Protein AF-I1BMY9-F1 (afdb_monomer)

Structure (mmCIF, N/CA/C/O backbone):
data_AF-I1BMY9-F1
#
_entry.id   AF-I1BMY9-F1
#
loop_
_atom_site.group_PDB
_atom_site.id
_atom_site.type_symbol
_atom_site.label_atom_id
_atom_site.label_alt_id
_atom_site.label_comp_id
_atom_site.label_asym_id
_atom_site.label_entity_id
_atom_site.label_seq_id
_atom_site.pdbx_PDB_ins_code
_atom_site.Cartn_x
_atom_site.Cartn_y
_atom_site.Cartn_z
_atom_site.occupancy
_atom_site.B_iso_or_equiv
_atom_site.auth_seq_id
_atom_site.auth_comp_id
_atom_site.auth_asym_id
_atom_site.auth_atom_id
_atom_site.pdbx_PDB_model_num
ATOM 1 N N . MET A 1 1 ? -8.259 -15.078 0.938 1.00 33.34 1 MET A N 1
ATOM 2 C CA . MET A 1 1 ? -7.379 -15.523 -0.165 1.00 33.34 1 MET A CA 1
ATOM 3 C C . MET A 1 1 ? -8.207 -15.723 -1.422 1.00 33.34 1 MET A C 1
ATOM 5 O O . MET A 1 1 ? -8.886 -16.729 -1.517 1.00 33.34 1 MET A O 1
ATOM 9 N N . GLU A 1 2 ? -8.199 -14.733 -2.315 1.00 25.33 2 GLU A N 1
ATOM 10 C CA . GLU A 1 2 ? -8.368 -14.859 -3.774 1.00 25.33 2 GLU A CA 1
ATOM 11 C C . GLU A 1 2 ? -8.218 -13.446 -4.355 1.00 25.33 2 GLU A C 1
ATOM 13 O O . GLU A 1 2 ? -9.176 -12.698 -4.525 1.00 25.33 2 GLU A O 1
ATOM 18 N N . GLY A 1 3 ? -6.966 -13.033 -4.561 1.00 31.94 3 GLY A N 1
ATOM 19 C CA . GLY A 1 3 ? -6.644 -11.838 -5.330 1.00 31.94 3 GLY A CA 1
ATOM 20 C C . GLY A 1 3 ? -6.588 -12.209 -6.805 1.00 31.94 3 GLY A C 1
ATOM 21 O O . GLY A 1 3 ? -5.529 -12.586 -7.299 1.00 31.94 3 GLY A O 1
ATOM 22 N N . LYS A 1 4 ? -7.715 -12.130 -7.511 1.00 45.47 4 LYS A N 1
ATOM 23 C CA . LYS A 1 4 ? -7.723 -12.126 -8.976 1.00 45.47 4 LYS A CA 1
ATOM 24 C C . LYS A 1 4 ? -8.566 -10.964 -9.472 1.00 45.47 4 LYS A C 1
ATOM 26 O O . LYS A 1 4 ? -9.773 -10.953 -9.293 1.00 45.47 4 LYS A O 1
ATOM 31 N N . GLU A 1 5 ? -7.836 -9.992 -10.010 1.00 37.81 5 GLU A N 1
ATOM 32 C CA . GLU A 1 5 ? -8.144 -9.040 -11.089 1.00 37.81 5 GLU A CA 1
ATOM 33 C C . GLU A 1 5 ? -7.256 -7.802 -10.883 1.00 37.81 5 GLU A C 1
ATOM 35 O O . GLU A 1 5 ? -7.710 -6.689 -10.615 1.00 37.81 5 GLU A O 1
ATOM 40 N N . GLY A 1 6 ? -5.940 -8.031 -10.937 1.00 35.31 6 GLY A N 1
ATOM 41 C CA . GLY A 1 6 ? -5.012 -6.996 -11.383 1.00 35.31 6 GLY A CA 1
ATOM 42 C C . GLY A 1 6 ? -4.975 -6.991 -12.912 1.00 35.31 6 GLY A C 1
ATOM 43 O O . GLY A 1 6 ? -5.499 -7.917 -13.534 1.00 35.31 6 GLY A O 1
ATOM 44 N N . LEU A 1 7 ? -4.357 -5.966 -13.510 1.00 35.50 7 LEU A N 1
ATOM 45 C CA . LEU A 1 7 ? -4.076 -5.917 -14.952 1.00 35.50 7 LEU A CA 1
ATOM 46 C C . LEU A 1 7 ? -3.582 -7.292 -15.441 1.00 35.50 7 LEU A C 1
ATOM 48 O O . LEU A 1 7 ? -2.769 -7.893 -14.734 1.00 35.50 7 LEU A O 1
ATOM 52 N N . PRO A 1 8 ? -4.051 -7.806 -16.595 1.00 36.75 8 PRO A N 1
ATOM 53 C CA . PRO A 1 8 ? -3.607 -9.097 -17.106 1.00 36.75 8 PRO A CA 1
ATOM 54 C C . PRO A 1 8 ? -2.085 -9.069 -17.269 1.00 36.75 8 PRO A C 1
ATOM 56 O O . PRO A 1 8 ? -1.548 -8.403 -18.150 1.00 36.75 8 PRO A O 1
ATOM 59 N N . ILE A 1 9 ? -1.384 -9.748 -16.359 1.00 44.50 9 ILE A N 1
ATOM 60 C CA . ILE A 1 9 ? 0.064 -9.907 -16.433 1.00 44.50 9 ILE A CA 1
ATOM 61 C C . ILE A 1 9 ? 0.301 -11.028 -17.433 1.00 44.50 9 ILE A C 1
ATOM 63 O O . ILE A 1 9 ? -0.016 -12.186 -17.149 1.00 44.50 9 ILE A O 1
ATOM 67 N N . ASP A 1 10 ? 0.847 -10.685 -18.595 1.00 51.41 10 ASP A N 1
ATOM 68 C CA . ASP A 1 10 ? 1.313 -11.674 -19.556 1.00 51.41 10 ASP A CA 1
ATOM 69 C C . ASP A 1 10 ? 2.414 -12.530 -18.906 1.00 51.41 10 ASP A C 1
ATOM 71 O O . ASP A 1 10 ? 3.543 -12.089 -18.680 1.00 51.41 10 ASP A O 1
ATOM 75 N N . LYS A 1 11 ? 2.059 -13.770 -18.553 1.00 51.88 11 LYS A N 1
ATOM 76 C CA . LYS A 1 11 ? 2.976 -14.738 -17.936 1.00 51.88 11 LYS A CA 1
ATOM 77 C C . LYS A 1 11 ? 3.964 -15.333 -18.937 1.00 51.88 11 LYS A C 1
ATOM 79 O O . LYS A 1 11 ? 4.911 -15.983 -18.507 1.00 51.88 11 LYS A O 1
ATOM 84 N N . THR A 1 12 ? 3.747 -15.130 -20.239 1.00 55.66 12 THR A N 1
ATOM 85 C CA . THR A 1 12 ? 4.675 -15.559 -21.292 1.00 55.66 12 THR A CA 1
ATOM 86 C C . THR A 1 12 ? 5.857 -14.601 -21.439 1.00 55.66 12 THR A C 1
ATOM 88 O O . THR A 1 12 ? 6.852 -14.940 -22.080 1.00 55.66 12 THR A O 1
ATOM 91 N N . PHE A 1 13 ? 5.796 -13.432 -20.786 1.00 53.56 13 PHE A N 1
ATOM 92 C CA . PHE A 1 13 ? 6.865 -12.448 -20.824 1.00 53.56 13 PHE A CA 1
ATOM 93 C C . PHE A 1 13 ? 8.115 -12.959 -20.073 1.00 53.56 13 PHE A C 1
ATOM 95 O O . PHE A 1 13 ? 8.038 -13.246 -18.872 1.00 53.56 13 PHE A O 1
ATOM 102 N N . PRO A 1 14 ? 9.269 -13.104 -20.754 1.00 53.59 14 PRO A N 1
ATOM 103 C CA . PRO A 1 14 ? 10.412 -13.835 -20.218 1.00 53.59 14 PRO A CA 1
ATOM 104 C C . PRO A 1 14 ? 11.064 -13.086 -19.053 1.00 53.59 14 PRO A C 1
ATOM 106 O O . PRO A 1 14 ? 11.609 -12.002 -19.234 1.00 53.59 14 PRO A O 1
ATOM 109 N N . THR A 1 15 ? 11.072 -13.697 -17.865 1.00 49.88 15 THR A N 1
ATOM 110 C CA . THR A 1 15 ? 11.678 -13.152 -16.634 1.00 49.88 15 THR A CA 1
ATOM 111 C C . THR A 1 15 ? 13.208 -13.155 -16.624 1.00 49.88 15 THR A C 1
ATOM 113 O O . THR A 1 15 ? 13.809 -12.400 -15.868 1.00 49.88 15 THR A O 1
ATOM 116 N N . VAL A 1 16 ? 13.850 -13.963 -17.472 1.00 47.22 16 VAL A N 1
ATOM 117 C CA . VAL A 1 16 ? 15.298 -14.254 -17.394 1.00 47.22 16 VAL A CA 1
ATOM 118 C C . VAL A 1 16 ? 16.161 -13.333 -18.281 1.00 47.22 16 VAL A C 1
ATOM 120 O O . VAL A 1 16 ? 17.382 -13.382 -18.213 1.00 47.22 16 VAL A O 1
ATOM 123 N N . LEU A 1 17 ? 15.546 -12.459 -19.092 1.00 51.09 17 LEU A N 1
ATOM 124 C CA . LEU A 1 17 ? 16.239 -11.511 -19.988 1.00 51.09 17 LEU A CA 1
ATOM 125 C C . LEU A 1 17 ? 15.814 -10.041 -19.783 1.00 51.09 17 LEU A C 1
ATOM 127 O O . LEU A 1 17 ? 16.089 -9.192 -20.628 1.00 51.09 17 LEU A O 1
ATOM 131 N N . ILE A 1 18 ? 15.142 -9.724 -18.671 1.00 52.00 18 ILE A N 1
ATOM 132 C CA . ILE A 1 18 ? 14.484 -8.421 -18.460 1.00 52.00 18 ILE A CA 1
ATOM 133 C C . ILE A 1 18 ? 15.476 -7.254 -18.356 1.00 52.00 18 ILE A C 1
ATOM 135 O O . ILE A 1 18 ? 15.212 -6.187 -18.907 1.00 52.00 18 ILE A O 1
ATOM 139 N N . ASP A 1 19 ? 16.644 -7.455 -17.742 1.00 50.25 19 ASP A N 1
ATOM 140 C CA . ASP A 1 19 ? 17.651 -6.391 -17.599 1.00 50.25 19 ASP A CA 1
ATOM 141 C C . ASP A 1 19 ? 18.291 -5.970 -18.933 1.00 50.25 19 ASP A C 1
ATOM 143 O O . ASP A 1 19 ? 18.877 -4.893 -19.026 1.00 50.25 19 ASP A O 1
ATOM 147 N N . GLN A 1 20 ? 18.143 -6.785 -19.983 1.00 54.28 20 GLN A N 1
ATOM 148 C CA . GLN A 1 20 ? 18.618 -6.487 -21.338 1.00 54.28 20 GLN A CA 1
ATOM 149 C C . GLN A 1 20 ? 17.516 -5.916 -22.247 1.00 54.28 20 GLN A C 1
ATOM 151 O O . GLN A 1 20 ? 17.785 -5.569 -23.399 1.00 54.28 20 GLN A O 1
ATOM 156 N N . LEU A 1 21 ? 16.271 -5.818 -21.762 1.00 57.72 21 LEU A N 1
ATOM 157 C CA . LEU A 1 21 ? 15.153 -5.295 -22.543 1.00 57.72 21 LEU A CA 1
ATOM 158 C C . LEU A 1 21 ? 15.115 -3.767 -22.485 1.00 57.72 21 LEU A C 1
ATOM 160 O O . LEU A 1 21 ? 14.691 -3.171 -21.494 1.00 57.72 21 LEU A O 1
ATOM 164 N N . ASP A 1 22 ? 15.490 -3.140 -23.597 1.00 64.75 22 ASP A N 1
ATOM 165 C CA . ASP A 1 22 ? 15.292 -1.712 -23.820 1.00 64.75 22 ASP A CA 1
ATOM 166 C C . ASP A 1 22 ? 13.805 -1.408 -24.127 1.00 64.75 22 ASP A C 1
ATOM 168 O O . ASP A 1 22 ? 13.256 -1.918 -25.115 1.00 64.75 22 ASP A O 1
ATOM 172 N N . PRO A 1 23 ? 13.138 -0.555 -23.323 1.00 61.09 23 PRO A N 1
ATOM 173 C CA . PRO A 1 23 ? 11.753 -0.153 -23.547 1.00 61.09 23 PRO A CA 1
ATOM 174 C C . PRO A 1 23 ? 11.497 0.443 -24.936 1.00 61.09 23 PRO A C 1
ATOM 176 O O . PRO A 1 23 ? 10.429 0.208 -25.495 1.00 61.09 23 PRO A O 1
ATOM 179 N N . VAL A 1 24 ? 12.465 1.152 -25.534 1.00 63.28 24 VAL A N 1
ATOM 180 C CA . VAL A 1 24 ? 12.316 1.723 -26.888 1.00 63.28 24 VAL A CA 1
ATOM 181 C C . VAL A 1 24 ? 12.289 0.623 -27.951 1.00 63.28 24 VAL A C 1
ATOM 183 O O . VAL A 1 24 ? 11.542 0.704 -28.927 1.00 63.28 24 VAL A O 1
ATOM 186 N N . T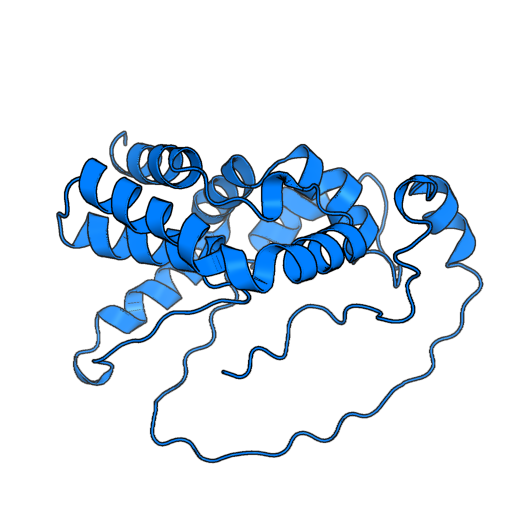HR A 1 25 ? 13.057 -0.442 -27.746 1.00 61.97 25 THR A N 1
ATOM 187 C CA . THR A 1 25 ? 13.076 -1.616 -28.624 1.00 61.97 25 THR A CA 1
ATOM 188 C C . THR A 1 25 ? 11.788 -2.446 -28.507 1.00 61.97 25 THR A C 1
ATOM 190 O O . THR A 1 25 ? 11.290 -2.947 -29.516 1.00 61.97 25 THR A O 1
ATOM 193 N N . LEU A 1 26 ? 11.192 -2.544 -27.311 1.00 60.50 26 LEU A N 1
ATOM 194 C CA . LEU A 1 26 ? 9.892 -3.202 -27.103 1.00 60.50 26 LEU A CA 1
ATOM 195 C C . LEU A 1 26 ? 8.740 -2.478 -27.815 1.00 60.50 26 LEU A C 1
ATOM 197 O O . LEU A 1 26 ? 7.890 -3.142 -28.403 1.00 60.50 26 LEU A O 1
ATOM 201 N N . LEU A 1 27 ? 8.754 -1.139 -27.835 1.00 57.91 27 LEU A N 1
ATOM 202 C CA . LEU A 1 27 ? 7.771 -0.334 -28.576 1.00 57.91 27 LEU A CA 1
ATOM 203 C C . LEU A 1 27 ? 7.755 -0.657 -30.080 1.00 57.91 27 LEU A C 1
ATOM 205 O O . LEU A 1 27 ? 6.703 -0.576 -30.707 1.00 57.91 27 LEU A O 1
ATOM 209 N N . LYS A 1 28 ? 8.907 -1.025 -30.658 1.00 56.28 28 LYS A N 1
ATOM 210 C CA . LYS A 1 28 ? 9.045 -1.330 -32.092 1.00 56.28 28 LYS A CA 1
ATOM 211 C C . LYS A 1 28 ? 8.629 -2.757 -32.464 1.00 56.28 28 LYS A C 1
ATOM 213 O O . LYS A 1 28 ? 8.239 -2.977 -33.599 1.00 56.28 28 LYS A O 1
ATOM 218 N N . LYS A 1 29 ? 8.739 -3.725 -31.544 1.00 55.22 29 LYS A N 1
ATOM 219 C CA . LYS A 1 29 ? 8.429 -5.148 -31.806 1.00 55.22 29 LYS A CA 1
ATOM 220 C C . LYS A 1 29 ? 6.940 -5.490 -31.691 1.00 55.22 29 LYS A C 1
ATOM 222 O O . LYS A 1 29 ? 6.496 -6.456 -32.298 1.00 55.22 29 LYS A O 1
ATOM 227 N N . ASP A 1 30 ? 6.170 -4.718 -30.929 1.00 49.44 30 ASP A N 1
ATOM 228 C CA . ASP A 1 30 ? 4.750 -5.016 -30.690 1.00 49.44 30 ASP A CA 1
ATOM 229 C C . ASP A 1 30 ? 3.819 -4.584 -31.838 1.00 49.44 30 ASP A C 1
ATOM 231 O O . ASP A 1 30 ? 2.638 -4.921 -31.819 1.00 49.44 30 ASP A O 1
ATOM 235 N N . SER A 1 31 ? 4.328 -3.903 -32.873 1.00 49.59 31 SER A N 1
ATOM 236 C CA . SER A 1 31 ? 3.551 -3.579 -34.080 1.00 49.59 31 SER A CA 1
ATOM 237 C C . SER A 1 31 ? 3.295 -4.777 -35.009 1.00 49.59 31 SER A C 1
ATOM 239 O O . SER A 1 31 ? 2.639 -4.603 -36.031 1.00 49.59 31 SER A O 1
ATOM 241 N N . GLU A 1 32 ? 3.797 -5.974 -34.680 1.00 45.03 32 GLU A N 1
ATOM 242 C CA . GLU A 1 32 ? 3.731 -7.171 -35.540 1.00 45.03 32 GLU A CA 1
ATOM 243 C C . GLU A 1 32 ? 2.910 -8.343 -34.955 1.00 45.03 32 GLU A C 1
ATOM 245 O O . GLU A 1 32 ? 2.801 -9.383 -35.600 1.00 45.03 32 GLU A O 1
ATOM 250 N N . PHE A 1 33 ? 2.301 -8.211 -33.768 1.00 39.38 33 PHE A N 1
ATOM 251 C CA . PHE A 1 33 ? 1.614 -9.329 -33.095 1.00 39.38 33 PHE A CA 1
ATOM 252 C C . PHE A 1 33 ? 0.079 -9.222 -33.096 1.00 39.38 33 PHE A C 1
ATOM 254 O O . PHE A 1 33 ? -0.502 -8.224 -32.674 1.00 39.38 33 PHE A O 1
ATOM 261 N N . VAL A 1 34 ? -0.575 -10.306 -33.528 1.00 39.03 34 VAL A N 1
ATOM 262 C CA . VAL A 1 34 ? -2.035 -10.504 -33.535 1.00 39.03 34 VAL A CA 1
ATOM 263 C C . VAL A 1 34 ? -2.471 -11.199 -32.236 1.00 39.03 34 VAL A C 1
ATOM 265 O O . VAL A 1 34 ? -1.822 -12.137 -31.778 1.00 39.03 34 VAL A O 1
ATOM 268 N N . HIS A 1 35 ? -3.561 -10.721 -31.632 1.00 36.09 35 HIS A N 1
ATOM 269 C CA . HIS A 1 35 ? -4.138 -11.242 -30.388 1.00 36.09 35 HIS A CA 1
ATOM 270 C C . HIS A 1 35 ? -4.847 -12.595 -30.580 1.00 36.09 35 HIS A C 1
ATOM 272 O O . HIS A 1 35 ? -5.657 -12.727 -31.491 1.00 36.09 35 HIS A O 1
ATOM 278 N N . ASN A 1 36 ? -4.631 -13.539 -29.656 1.00 30.16 36 ASN A N 1
ATOM 279 C CA . ASN A 1 36 ? -5.544 -14.660 -29.403 1.00 30.16 36 ASN A CA 1
ATOM 280 C C . ASN A 1 36 ? -6.214 -14.457 -28.035 1.00 30.16 36 ASN A C 1
ATOM 282 O O . ASN A 1 36 ? -5.531 -14.213 -27.038 1.00 30.16 36 ASN A O 1
ATOM 286 N N . GLU A 1 37 ? -7.544 -14.536 -28.002 1.00 30.56 37 GLU A N 1
ATOM 287 C CA . GLU A 1 37 ? -8.359 -14.428 -26.790 1.00 30.56 37 GLU A CA 1
ATOM 288 C C . GLU A 1 37 ? -8.317 -15.738 -25.991 1.00 30.56 37 GLU A C 1
ATOM 290 O O . GLU A 1 37 ? -8.410 -16.829 -26.551 1.00 30.56 37 GLU A O 1
ATOM 295 N N . ILE A 1 38 ? -8.167 -15.630 -24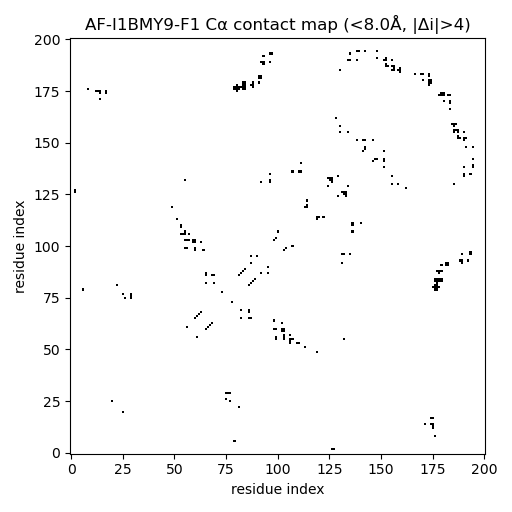.669 1.00 31.56 38 ILE A N 1
ATOM 296 C CA . ILE A 1 38 ? -8.273 -16.756 -23.737 1.00 31.56 38 ILE A CA 1
ATOM 297 C C . ILE A 1 38 ? -9.507 -16.501 -22.871 1.00 31.56 38 ILE A C 1
ATOM 299 O O . ILE A 1 38 ? -9.513 -15.574 -22.059 1.00 31.56 38 ILE A O 1
ATOM 303 N N . GLU A 1 39 ? -10.539 -17.326 -23.040 1.00 27.02 39 GLU A N 1
ATOM 304 C CA . GLU A 1 39 ? -11.691 -17.381 -22.139 1.00 27.02 39 GLU A CA 1
ATOM 305 C C . GLU A 1 39 ? -11.294 -18.017 -20.802 1.00 27.02 39 GLU A C 1
ATOM 307 O O . GLU A 1 39 ? -10.636 -19.058 -20.752 1.00 27.02 39 GLU A O 1
ATOM 312 N N . ILE A 1 40 ? -11.705 -17.389 -19.699 1.00 33.84 40 ILE A N 1
ATOM 313 C CA . ILE A 1 40 ? -11.523 -17.917 -18.346 1.00 33.84 40 ILE A CA 1
ATOM 314 C C . ILE A 1 40 ? -12.893 -17.974 -17.670 1.00 33.84 40 ILE A C 1
ATOM 316 O O . ILE A 1 40 ? -13.464 -16.943 -17.311 1.00 33.84 40 ILE A O 1
ATOM 320 N N . GLU A 1 41 ? -13.398 -19.188 -17.456 1.00 29.97 41 GLU A N 1
ATOM 321 C CA . GLU A 1 41 ? -14.590 -19.445 -16.646 1.00 29.97 41 GLU A CA 1
ATOM 322 C C . GLU A 1 41 ? -14.357 -19.078 -15.173 1.00 29.97 41 GLU A C 1
ATOM 324 O O . GLU A 1 41 ? -13.356 -19.449 -14.553 1.00 29.97 41 GLU A O 1
ATOM 329 N N . THR A 1 42 ? -15.314 -18.357 -14.587 1.00 32.25 42 THR A N 1
ATOM 330 C CA . THR A 1 42 ? -15.282 -17.929 -13.183 1.00 32.25 42 THR A CA 1
ATOM 331 C C . THR A 1 42 ? -16.247 -18.772 -12.349 1.00 32.25 42 THR A C 1
ATOM 333 O O . THR A 1 42 ? -17.463 -18.690 -12.505 1.00 32.25 42 THR A O 1
ATOM 336 N N . VAL A 1 43 ? -15.715 -19.562 -11.413 1.00 36.03 43 VAL A N 1
ATOM 337 C CA . VAL A 1 43 ? -16.515 -20.329 -10.443 1.00 36.03 43 VAL A CA 1
ATOM 338 C C . VAL A 1 43 ? -16.972 -19.397 -9.314 1.00 36.03 43 VAL A C 1
ATOM 340 O O . VAL A 1 43 ? -16.152 -18.879 -8.557 1.00 36.03 43 VAL A O 1
ATOM 343 N N . LYS A 1 44 ? -18.286 -19.173 -9.174 1.00 38.59 44 LYS A N 1
ATOM 344 C CA . LYS A 1 44 ? -18.863 -18.396 -8.063 1.00 38.59 44 LYS A CA 1
ATOM 345 C C . LYS A 1 44 ? -18.932 -19.247 -6.794 1.00 38.59 44 LYS A C 1
ATOM 347 O O . LYS A 1 44 ? -19.676 -20.220 -6.738 1.00 38.59 44 LYS A O 1
ATOM 352 N N . LYS A 1 45 ? -18.196 -18.845 -5.755 1.00 46.31 45 LYS A N 1
ATOM 353 C CA . LYS A 1 45 ? -18.312 -19.391 -4.395 1.00 46.31 45 LYS A CA 1
ATOM 354 C C . LYS A 1 45 ? -19.094 -18.399 -3.530 1.00 46.31 45 LYS A C 1
ATOM 356 O O . LYS A 1 45 ? -18.653 -17.264 -3.351 1.00 46.31 45 LYS A O 1
ATOM 361 N N . GLU A 1 46 ? -20.258 -18.804 -3.029 1.00 48.75 46 GLU A N 1
ATOM 362 C CA . GLU A 1 46 ? -21.082 -17.985 -2.132 1.00 48.75 46 GLU A CA 1
ATOM 363 C C . GLU A 1 46 ? -20.362 -17.771 -0.794 1.00 48.75 46 GLU A C 1
ATOM 365 O O . GLU A 1 46 ? -19.936 -18.719 -0.135 1.00 48.75 46 GLU A O 1
ATOM 370 N N . THR A 1 47 ? -20.190 -16.509 -0.398 1.00 55.94 47 THR A N 1
ATOM 371 C CA . THR A 1 47 ? -19.580 -16.129 0.882 1.00 55.94 47 THR A CA 1
ATOM 372 C C . THR A 1 47 ? -20.536 -15.240 1.664 1.00 55.94 47 THR A C 1
ATOM 374 O O . THR A 1 47 ? -20.997 -14.243 1.123 1.00 55.94 47 THR A O 1
ATOM 377 N N . LEU A 1 48 ? -20.753 -15.539 2.951 1.00 69.31 48 LEU A N 1
ATOM 378 C CA . LEU A 1 48 ? -21.608 -14.764 3.871 1.00 69.31 48 LEU A CA 1
ATOM 379 C C . LEU A 1 48 ? -21.104 -13.331 4.156 1.00 69.31 48 LEU A C 1
ATOM 381 O O . LEU A 1 48 ? -21.826 -12.530 4.741 1.00 69.31 48 LEU A O 1
ATOM 385 N N . ARG A 1 49 ? -19.860 -12.998 3.783 1.00 73.94 49 ARG A N 1
ATOM 386 C CA . ARG A 1 49 ? -19.254 -11.679 4.027 1.00 73.94 49 ARG A CA 1
ATOM 387 C C . ARG A 1 49 ? -19.601 -10.697 2.909 1.00 73.94 49 ARG A C 1
ATOM 389 O O . ARG A 1 49 ? -19.398 -11.013 1.735 1.00 73.94 49 ARG A O 1
ATOM 396 N N . ARG A 1 50 ? -20.034 -9.486 3.280 1.00 87.12 50 ARG A N 1
ATOM 397 C CA . ARG A 1 50 ? -20.153 -8.350 2.351 1.00 87.12 50 ARG A CA 1
ATOM 398 C C . ARG A 1 50 ? -18.767 -8.019 1.787 1.00 87.12 50 ARG A C 1
ATOM 400 O O . ARG A 1 50 ? -17.789 -7.981 2.531 1.00 87.12 50 ARG A O 1
ATOM 407 N N . LYS A 1 51 ? -18.679 -7.809 0.472 1.00 89.12 51 LYS A N 1
ATOM 408 C CA . LYS A 1 51 ? -17.4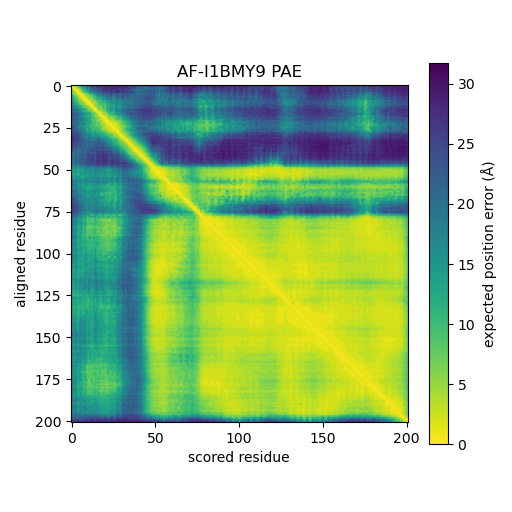30 -7.474 -0.227 1.00 89.12 51 LYS A CA 1
ATOM 409 C C . LYS A 1 51 ? -17.563 -6.105 -0.878 1.00 89.12 51 LYS A C 1
ATOM 411 O O . LYS A 1 51 ? -18.467 -5.900 -1.682 1.00 89.12 51 LYS A O 1
ATOM 416 N N . TYR A 1 52 ? -16.622 -5.220 -0.569 1.00 89.75 52 TYR A N 1
ATOM 417 C CA . TYR A 1 52 ? -16.480 -3.909 -1.195 1.00 89.75 52 TYR A CA 1
ATOM 418 C C . TYR A 1 52 ? -15.207 -3.910 -2.042 1.00 89.75 52 TYR A C 1
ATOM 420 O O . TYR A 1 52 ? -14.161 -4.377 -1.587 1.00 89.75 52 TYR A O 1
ATOM 428 N N . ARG A 1 53 ? -15.288 -3.419 -3.282 1.00 90.38 53 ARG A N 1
ATOM 429 C CA . ARG A 1 53 ? -14.134 -3.287 -4.181 1.00 90.38 53 ARG A CA 1
ATOM 430 C C . ARG A 1 53 ? -13.956 -1.818 -4.523 1.00 90.38 53 ARG A C 1
ATOM 432 O O . ARG A 1 53 ? -14.787 -1.260 -5.223 1.00 90.38 53 ARG A O 1
ATOM 439 N N . VAL A 1 54 ? -12.844 -1.248 -4.073 1.00 87.00 54 VAL A N 1
ATOM 440 C CA . VAL A 1 54 ? -12.459 0.138 -4.351 1.00 87.00 54 VAL A CA 1
ATOM 441 C C . VAL A 1 54 ? -11.180 0.133 -5.182 1.00 87.00 54 VAL A C 1
ATOM 443 O O . VAL A 1 54 ? -10.159 -0.418 -4.761 1.00 87.00 54 VAL A O 1
ATOM 446 N N . ASP A 1 55 ? -11.225 0.731 -6.372 1.00 87.25 55 ASP A N 1
ATOM 447 C CA . ASP A 1 55 ? -10.054 0.844 -7.244 1.00 87.25 55 ASP A CA 1
ATOM 448 C C . ASP A 1 55 ? -9.241 2.101 -6.918 1.00 87.25 55 ASP A C 1
ATOM 450 O O . ASP A 1 55 ? -9.366 3.130 -7.571 1.00 87.25 55 ASP A O 1
ATOM 454 N N . ILE A 1 56 ? -8.384 2.006 -5.897 1.00 82.38 56 ILE A N 1
ATOM 455 C CA . ILE A 1 56 ? -7.547 3.128 -5.439 1.00 82.38 56 ILE A CA 1
ATOM 456 C C . ILE A 1 56 ? -6.658 3.700 -6.558 1.00 82.38 56 ILE A C 1
ATOM 458 O O . ILE A 1 56 ? -6.339 4.880 -6.519 1.00 82.38 56 ILE A O 1
ATOM 462 N N . ALA A 1 57 ? -6.273 2.922 -7.577 1.00 77.31 57 ALA A N 1
ATOM 463 C CA . ALA A 1 57 ? -5.486 3.423 -8.708 1.00 77.31 57 ALA A CA 1
ATOM 464 C C . ALA A 1 57 ? -6.397 4.039 -9.789 1.00 77.31 57 ALA A C 1
ATOM 466 O O . ALA A 1 57 ? -6.329 3.674 -10.968 1.00 77.31 57 ALA A O 1
ATOM 467 N N . GLY A 1 58 ? -7.259 4.964 -9.362 1.00 71.25 58 GLY A N 1
ATOM 468 C CA . GLY A 1 58 ? -8.370 5.495 -10.141 1.00 71.25 58 GLY A CA 1
ATOM 469 C C . GLY A 1 58 ? -7.968 6.284 -11.391 1.00 71.25 58 GLY A C 1
ATOM 470 O O . GLY A 1 58 ? -6.800 6.601 -11.650 1.00 71.25 58 GLY A O 1
ATOM 471 N N . LYS A 1 59 ? -8.975 6.670 -12.187 1.00 76.44 59 LYS A N 1
ATOM 472 C CA . LYS A 1 59 ? -8.782 7.335 -13.495 1.00 76.44 59 LYS A CA 1
ATOM 473 C C . LYS A 1 59 ? -7.976 8.636 -13.400 1.00 76.44 59 LYS A C 1
ATOM 475 O O . LYS A 1 59 ? -7.314 9.003 -14.370 1.00 76.44 59 LYS A O 1
ATOM 480 N N . ARG A 1 60 ? -8.043 9.355 -12.270 1.00 75.69 60 ARG A N 1
ATOM 481 C CA . ARG A 1 60 ? -7.296 10.609 -12.065 1.00 75.69 60 ARG A CA 1
ATOM 482 C C . ARG A 1 60 ? -5.807 10.348 -11.881 1.00 75.69 60 ARG A C 1
ATOM 484 O O . ARG A 1 60 ? -5.033 10.937 -12.621 1.00 75.69 60 ARG A O 1
ATOM 491 N N . PHE A 1 61 ? -5.419 9.418 -11.010 1.00 82.06 61 PHE A N 1
ATOM 492 C CA . PHE A 1 61 ? -4.020 9.003 -10.868 1.00 82.06 61 PHE A CA 1
ATOM 493 C C . PHE A 1 61 ? -3.445 8.488 -12.191 1.00 82.06 61 PHE A C 1
ATOM 495 O O . PHE A 1 61 ? -2.378 8.920 -12.623 1.00 82.06 61 PHE A O 1
ATOM 502 N N . GLN A 1 62 ? -4.192 7.642 -12.906 1.00 79.75 62 GLN A N 1
ATOM 503 C CA . GLN A 1 62 ? -3.757 7.156 -14.217 1.00 79.75 62 GLN A CA 1
ATOM 504 C C . GLN A 1 62 ? -3.518 8.306 -15.207 1.00 79.75 62 GLN A C 1
ATOM 506 O O . GLN A 1 62 ? -2.527 8.310 -15.926 1.00 79.75 62 GLN A O 1
ATOM 511 N N . ARG A 1 63 ? -4.382 9.323 -15.245 1.00 74.88 63 ARG A N 1
ATOM 512 C CA . ARG A 1 63 ? -4.204 10.468 -16.152 1.00 74.88 63 ARG A CA 1
ATOM 513 C C . ARG A 1 63 ? -3.082 11.408 -15.711 1.00 74.88 63 ARG A C 1
ATOM 515 O O . ARG A 1 63 ? -2.247 11.758 -16.538 1.00 74.88 63 ARG A O 1
ATOM 522 N N . SER A 1 64 ? -3.067 11.800 -14.440 1.00 73.81 64 SER A N 1
ATOM 523 C CA . SER A 1 64 ? -2.192 12.845 -13.896 1.00 73.81 64 SER A CA 1
ATOM 524 C C . SER A 1 64 ? -0.778 12.365 -13.585 1.00 73.81 64 SER A C 1
ATOM 526 O O . SER A 1 64 ? 0.155 13.145 -13.731 1.00 73.81 64 SER A O 1
ATOM 528 N N . CYS A 1 65 ? -0.611 11.100 -13.200 1.00 77.06 65 CYS A N 1
ATOM 529 C CA . CYS A 1 65 ? 0.675 10.566 -12.747 1.00 77.06 65 CYS A CA 1
ATOM 530 C C . CYS A 1 65 ? 1.261 9.542 -13.724 1.00 77.06 65 CYS A C 1
ATOM 532 O O . CYS A 1 65 ? 2.475 9.392 -13.793 1.00 77.06 65 CYS A O 1
ATOM 534 N N . ILE A 1 66 ? 0.418 8.821 -14.476 1.00 77.44 66 ILE A N 1
ATOM 535 C CA . ILE A 1 66 ? 0.883 7.777 -15.401 1.00 77.44 66 ILE A CA 1
ATOM 536 C C . ILE A 1 66 ? 0.956 8.293 -16.836 1.00 77.44 66 ILE A C 1
ATOM 538 O O . ILE A 1 66 ? 2.036 8.344 -17.421 1.00 77.44 66 ILE A O 1
ATOM 542 N N . PHE A 1 67 ? -0.172 8.707 -17.414 1.00 76.69 67 PHE A N 1
ATOM 543 C CA . PHE A 1 67 ? -0.225 9.121 -18.815 1.00 76.69 67 PHE A CA 1
ATOM 544 C C . PHE A 1 67 ? 0.427 10.481 -19.059 1.00 76.69 67 PHE A C 1
ATOM 546 O O . PHE A 1 67 ? 1.087 10.63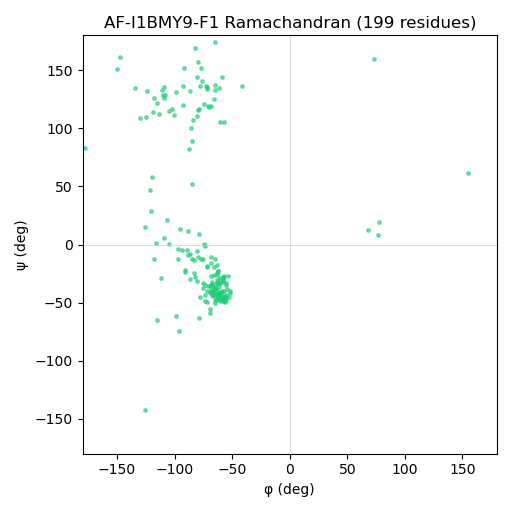6 -20.080 1.00 76.69 67 PHE A O 1
ATOM 553 N N . ALA A 1 68 ? 0.327 11.430 -18.123 1.00 65.06 68 ALA A N 1
ATOM 554 C CA . ALA A 1 68 ? 1.045 12.705 -18.220 1.00 65.06 68 ALA A CA 1
ATOM 555 C C . ALA A 1 68 ? 2.575 12.526 -18.253 1.00 65.06 68 ALA A C 1
ATOM 557 O O . ALA A 1 68 ? 3.282 13.327 -18.859 1.00 65.06 68 ALA A O 1
ATOM 558 N N . SER A 1 69 ? 3.087 11.460 -17.634 1.00 73.25 69 SER A N 1
ATOM 559 C CA . SER A 1 69 ? 4.515 11.130 -17.607 1.00 73.25 69 SER A CA 1
ATOM 560 C C . SER A 1 69 ? 4.961 10.245 -18.777 1.00 73.25 69 SER A C 1
ATOM 562 O O . SER A 1 69 ? 6.156 9.990 -18.927 1.00 73.25 69 SER A O 1
ATOM 564 N N . CYS A 1 70 ? 4.035 9.782 -19.622 1.00 65.06 70 CYS A N 1
ATOM 565 C CA . CYS A 1 70 ? 4.346 9.014 -20.824 1.00 65.06 70 CYS A CA 1
ATOM 566 C C . CYS A 1 70 ? 4.469 9.949 -22.034 1.00 65.06 70 CYS A C 1
ATOM 568 O O . CYS A 1 70 ? 3.505 10.592 -22.434 1.00 65.06 70 CYS A O 1
ATOM 570 N N . SER A 1 71 ? 5.632 9.982 -22.684 1.00 62.41 71 SER A N 1
ATOM 571 C CA . SER A 1 71 ? 5.858 10.824 -23.873 1.00 62.41 71 SER A CA 1
ATOM 572 C C . SER A 1 71 ? 5.282 10.246 -25.179 1.00 62.41 71 SER A C 1
ATOM 574 O O . SER A 1 71 ? 5.602 10.744 -26.255 1.00 62.41 71 SER A O 1
ATOM 576 N N . PHE A 1 72 ? 4.485 9.172 -25.125 1.00 61.00 72 PHE A N 1
ATOM 577 C CA . PHE A 1 72 ? 4.021 8.429 -26.303 1.00 61.00 72 PHE A CA 1
ATOM 578 C C . PHE A 1 72 ? 2.644 7.769 -26.086 1.00 61.00 72 PHE A C 1
ATOM 580 O O . PHE A 1 72 ? 2.305 7.404 -24.956 1.00 61.00 72 PHE A O 1
ATOM 587 N N . PRO A 1 73 ? 1.840 7.580 -27.154 1.00 55.59 73 PRO A N 1
ATOM 588 C CA . PRO A 1 73 ? 0.532 6.935 -27.063 1.00 55.59 73 PRO A CA 1
ATOM 589 C C . PRO A 1 73 ? 0.670 5.424 -26.800 1.00 55.59 73 PRO A C 1
ATOM 591 O O . PRO A 1 73 ? 1.230 4.686 -27.608 1.00 55.59 73 PRO A O 1
ATOM 594 N N . LEU A 1 74 ? 0.132 4.946 -25.675 1.00 55.97 74 LEU A N 1
ATOM 595 C CA . LEU A 1 74 ? 0.160 3.532 -25.280 1.00 55.97 74 LEU A CA 1
ATOM 596 C C . LEU A 1 74 ? -1.020 2.766 -25.909 1.00 55.97 74 LEU A C 1
ATOM 598 O O . LEU A 1 74 ? -2.141 2.823 -25.413 1.00 55.97 74 LEU A O 1
ATOM 602 N N . LYS A 1 75 ? -0.766 2.027 -26.995 1.00 52.38 75 LYS A N 1
ATOM 603 C CA . LYS A 1 75 ? -1.683 1.024 -27.586 1.00 52.38 75 LYS A CA 1
ATOM 604 C C . LYS A 1 75 ? -1.028 -0.365 -27.626 1.00 52.38 75 LYS A C 1
ATOM 606 O O . LYS A 1 75 ? -0.962 -0.987 -28.678 1.00 52.38 75 LYS A O 1
ATOM 611 N N . ILE A 1 76 ? -0.412 -0.793 -26.524 1.00 54.81 76 ILE A N 1
ATOM 612 C CA . ILE A 1 76 ? 0.591 -1.870 -26.561 1.00 54.81 76 ILE A CA 1
ATOM 613 C C . ILE A 1 76 ? 0.342 -2.887 -25.443 1.00 54.81 76 ILE A C 1
ATOM 615 O O . ILE A 1 76 ? 0.139 -2.499 -24.295 1.00 54.81 76 ILE A O 1
ATOM 619 N N . GLN A 1 77 ? 0.404 -4.184 -25.765 1.00 53.97 77 GLN A N 1
ATOM 620 C CA . GLN A 1 77 ? 0.216 -5.289 -24.809 1.00 53.97 77 GLN A CA 1
ATOM 621 C C . GLN A 1 77 ? 1.223 -5.229 -23.642 1.00 53.97 77 GLN A C 1
ATOM 623 O O . GLN A 1 77 ? 0.891 -5.555 -22.506 1.00 53.97 77 GLN A O 1
ATOM 628 N N . LYS A 1 78 ? 2.432 -4.706 -23.891 1.00 69.56 78 LYS A N 1
ATOM 629 C CA . LYS A 1 78 ? 3.505 -4.486 -22.901 1.00 69.56 78 LYS A CA 1
ATOM 630 C C . LYS A 1 78 ? 3.456 -3.130 -22.189 1.00 69.56 78 LYS A C 1
ATOM 632 O O . LYS A 1 78 ? 4.411 -2.764 -21.501 1.00 69.56 78 LYS A O 1
ATOM 637 N N . ALA A 1 79 ? 2.360 -2.377 -22.318 1.00 74.62 79 ALA A N 1
ATOM 638 C CA . ALA A 1 79 ? 2.195 -1.072 -21.673 1.00 74.62 79 ALA A CA 1
ATOM 639 C C . ALA A 1 79 ? 2.477 -1.118 -20.162 1.00 74.62 79 ALA A C 1
ATOM 641 O O . ALA A 1 79 ? 3.142 -0.224 -19.645 1.00 74.62 79 ALA A O 1
ATOM 642 N N . GLY A 1 80 ? 2.042 -2.181 -19.473 1.00 75.38 80 GLY A N 1
ATOM 643 C CA . GLY A 1 80 ? 2.276 -2.360 -18.037 1.00 75.38 80 GLY A CA 1
ATOM 644 C C . GLY A 1 80 ? 3.761 -2.373 -17.665 1.00 75.38 80 GLY A C 1
ATOM 645 O O . GLY A 1 80 ? 4.156 -1.650 -16.755 1.00 75.38 80 GLY A O 1
ATOM 646 N N . TYR A 1 81 ? 4.589 -3.107 -18.419 1.00 82.31 81 TYR A N 1
ATOM 647 C CA . TYR A 1 81 ? 6.039 -3.155 -18.205 1.00 82.31 81 TYR A CA 1
ATOM 648 C C . TYR A 1 81 ? 6.692 -1.782 -18.401 1.00 82.31 81 TYR A C 1
ATOM 650 O O . TYR A 1 81 ? 7.500 -1.337 -17.587 1.00 82.31 81 TYR A O 1
ATOM 658 N N . ILE A 1 82 ? 6.323 -1.084 -19.477 1.00 82.06 82 ILE A N 1
ATOM 659 C CA . ILE A 1 82 ? 6.899 0.225 -19.805 1.00 82.06 82 ILE A CA 1
ATOM 660 C C . ILE A 1 82 ? 6.501 1.266 -18.759 1.00 82.06 82 ILE A C 1
ATOM 662 O O . ILE A 1 82 ? 7.360 2.014 -18.301 1.00 82.06 82 ILE A O 1
ATOM 666 N N . ILE A 1 83 ? 5.232 1.290 -18.344 1.00 84.31 83 ILE A N 1
ATOM 667 C CA . ILE A 1 83 ? 4.750 2.162 -17.266 1.00 84.31 83 ILE A CA 1
ATOM 668 C C . ILE A 1 83 ? 5.497 1.856 -15.966 1.00 84.31 83 ILE A C 1
ATOM 670 O O . ILE A 1 83 ? 6.004 2.775 -15.318 1.00 84.31 83 ILE A O 1
ATOM 674 N N . GLY A 1 84 ? 5.614 0.573 -15.612 1.00 86.31 84 GLY A N 1
ATOM 675 C CA . GLY A 1 84 ? 6.362 0.132 -14.442 1.00 86.31 84 GLY A CA 1
ATOM 676 C C . GLY A 1 84 ? 7.801 0.641 -14.461 1.00 86.31 84 GLY A C 1
ATOM 677 O O . GLY A 1 84 ? 8.253 1.250 -13.493 1.00 86.31 84 GLY A O 1
ATOM 678 N N . LYS A 1 85 ? 8.498 0.488 -15.591 1.00 86.00 85 LYS A N 1
ATOM 679 C CA . LYS A 1 85 ? 9.921 0.830 -15.714 1.00 86.00 85 LYS A CA 1
ATOM 680 C C . LYS A 1 85 ? 10.190 2.322 -15.859 1.00 86.00 85 LYS A C 1
ATOM 682 O O . LYS A 1 85 ? 11.116 2.844 -15.245 1.00 86.00 85 LYS A O 1
ATOM 687 N N . GLN A 1 86 ? 9.428 3.010 -16.703 1.00 85.75 86 GLN A N 1
ATOM 688 C CA . GLN A 1 86 ? 9.716 4.393 -17.093 1.00 85.75 86 GLN A CA 1
ATOM 689 C C . GLN A 1 86 ? 9.042 5.430 -16.201 1.00 85.75 86 GLN A C 1
ATOM 691 O O . GLN A 1 86 ? 9.549 6.549 -16.128 1.00 85.75 86 GLN A O 1
ATOM 696 N N . VAL A 1 87 ? 7.945 5.069 -15.531 1.00 88.44 87 VAL A N 1
ATOM 697 C CA . VAL A 1 87 ? 7.163 5.994 -14.704 1.00 88.44 87 VAL A CA 1
ATOM 698 C C . VAL A 1 87 ? 7.222 5.580 -13.239 1.00 88.44 87 VAL A C 1
ATOM 700 O O . VAL A 1 87 ? 7.813 6.287 -12.426 1.00 88.44 87 VAL A O 1
ATOM 703 N N . LEU A 1 88 ? 6.670 4.412 -12.901 1.00 90.81 88 LEU A N 1
ATOM 704 C CA . LEU A 1 88 ? 6.482 4.012 -11.504 1.00 90.81 88 LEU A CA 1
ATOM 705 C C . LEU A 1 88 ? 7.810 3.766 -10.778 1.00 90.81 88 LEU A C 1
ATOM 707 O O . LEU A 1 88 ? 7.991 4.264 -9.674 1.00 90.81 88 LEU A O 1
ATOM 711 N N . SER A 1 89 ? 8.771 3.087 -11.408 1.00 90.94 89 SER A N 1
ATOM 712 C CA . SER A 1 89 ? 10.101 2.863 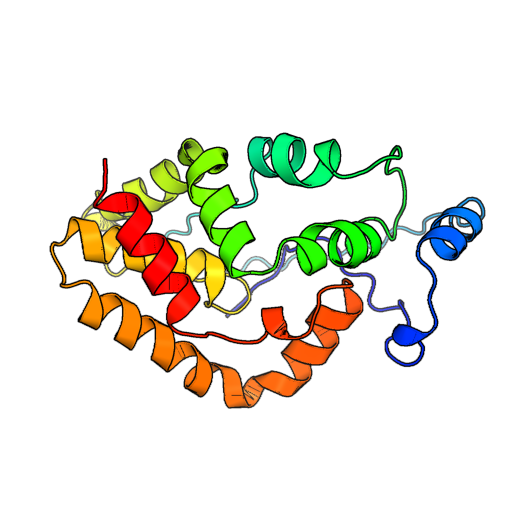-10.817 1.00 90.94 89 SER A CA 1
ATOM 713 C C . SER A 1 89 ? 10.873 4.162 -10.587 1.00 90.94 89 SER A C 1
ATOM 715 O O . SER A 1 89 ? 11.629 4.270 -9.630 1.00 90.94 89 SER A O 1
ATOM 717 N N . LYS A 1 90 ? 10.691 5.169 -11.455 1.00 91.56 90 LYS A N 1
ATOM 718 C CA . LYS A 1 90 ? 11.338 6.481 -11.281 1.00 91.56 90 LYS A CA 1
ATOM 719 C C . LYS A 1 90 ? 10.668 7.310 -10.189 1.00 91.56 90 LYS A C 1
ATOM 721 O O . LYS A 1 90 ? 11.341 8.082 -9.519 1.00 91.56 90 LYS A O 1
ATOM 726 N N . MET A 1 91 ? 9.355 7.156 -10.033 1.00 90.88 91 MET A N 1
ATOM 727 C CA . MET A 1 91 ? 8.576 7.778 -8.964 1.00 90.88 91 MET A CA 1
ATOM 728 C C . MET A 1 91 ? 8.918 7.165 -7.598 1.00 90.88 91 MET A C 1
ATOM 730 O O . MET A 1 91 ? 9.062 7.887 -6.615 1.00 90.88 91 MET A O 1
ATOM 734 N N . GLY A 1 92 ? 9.083 5.842 -7.544 1.00 91.62 92 GLY A N 1
ATOM 735 C CA . GLY A 1 92 ? 9.300 5.092 -6.312 1.00 91.62 92 GLY A CA 1
ATOM 736 C C . GLY A 1 92 ? 8.033 4.973 -5.459 1.00 91.62 92 GLY A C 1
ATOM 737 O O . GLY A 1 92 ? 7.081 5.752 -5.574 1.00 91.62 92 GLY A O 1
ATOM 738 N N . VAL A 1 93 ? 8.016 3.983 -4.563 1.00 90.25 93 VAL A N 1
ATOM 739 C CA . VAL A 1 93 ? 6.815 3.645 -3.771 1.00 90.25 93 VAL A CA 1
ATOM 740 C C . VAL A 1 93 ? 6.357 4.796 -2.876 1.00 90.25 93 VAL A C 1
ATOM 742 O O . VAL A 1 93 ? 5.163 5.071 -2.780 1.00 90.25 93 VAL A O 1
ATOM 745 N N . CYS A 1 94 ? 7.299 5.473 -2.213 1.00 89.31 94 CYS A N 1
ATOM 746 C CA . CYS A 1 94 ? 6.981 6.534 -1.257 1.00 89.31 94 CYS A CA 1
ATOM 747 C C . CYS A 1 94 ? 6.241 7.695 -1.934 1.00 89.31 94 CYS A C 1
ATOM 749 O O . CYS A 1 94 ? 5.213 8.143 -1.430 1.00 89.31 94 CYS A O 1
ATOM 751 N N . GLN A 1 95 ? 6.719 8.144 -3.100 1.00 90.00 95 GLN A N 1
ATOM 752 C CA . GLN A 1 95 ? 6.027 9.187 -3.849 1.00 90.00 95 GLN A CA 1
ATOM 753 C C . GLN A 1 95 ? 4.699 8.669 -4.403 1.00 90.00 95 GLN A C 1
ATOM 755 O O . GLN A 1 95 ? 3.697 9.355 -4.263 1.00 90.00 95 GLN A O 1
ATOM 760 N N . MET A 1 96 ? 4.646 7.443 -4.935 1.00 91.00 96 MET A N 1
ATOM 761 C CA . MET A 1 96 ? 3.401 6.855 -5.447 1.00 91.00 96 MET A CA 1
ATOM 762 C C . MET A 1 96 ? 2.274 6.846 -4.401 1.00 91.00 96 MET A C 1
ATOM 764 O O . MET A 1 96 ? 1.139 7.193 -4.717 1.00 91.00 96 MET A O 1
ATOM 768 N N . VAL A 1 97 ? 2.572 6.484 -3.149 1.00 90.12 97 VAL A N 1
ATOM 769 C CA . VAL A 1 97 ? 1.576 6.496 -2.063 1.00 90.12 97 VAL A CA 1
ATOM 770 C C . VAL A 1 97 ? 1.093 7.921 -1.755 1.00 90.12 97 VAL A C 1
ATOM 772 O O . VAL A 1 97 ? -0.095 8.108 -1.506 1.00 90.12 97 VAL A O 1
ATOM 775 N N . LYS A 1 98 ? 1.963 8.936 -1.838 1.00 88.94 98 LYS A N 1
ATOM 776 C CA . LYS A 1 98 ? 1.555 10.349 -1.720 1.00 88.94 98 LYS A CA 1
ATOM 777 C C . LYS A 1 98 ? 0.687 10.799 -2.894 1.00 88.94 98 LYS A C 1
ATOM 779 O O . LYS A 1 98 ? -0.315 11.470 -2.698 1.00 88.94 98 LYS A O 1
ATOM 784 N N . GLU A 1 99 ? 1.017 10.398 -4.117 1.00 90.62 99 GLU A N 1
ATOM 785 C CA . GLU A 1 99 ? 0.191 10.722 -5.286 1.00 90.62 99 GLU A CA 1
ATOM 786 C C . GLU A 1 99 ? -1.229 10.146 -5.157 1.00 90.62 99 GLU A C 1
ATOM 788 O O . GLU A 1 99 ? -2.197 10.774 -5.589 1.00 90.62 99 GLU A O 1
ATOM 793 N N . PHE A 1 100 ? -1.397 8.986 -4.506 1.00 91.19 100 PHE A N 1
ATOM 794 C CA . PHE A 1 100 ? -2.733 8.469 -4.203 1.00 91.19 100 PHE A CA 1
ATOM 795 C C . PHE A 1 100 ? -3.535 9.403 -3.292 1.00 91.19 100 PHE A C 1
ATOM 797 O O . PHE A 1 100 ? -4.716 9.618 -3.565 1.00 91.19 100 PHE A O 1
ATOM 804 N N . THR A 1 101 ? -2.934 10.009 -2.264 1.00 88.88 101 THR A N 1
ATOM 805 C CA . THR A 1 101 ? -3.669 10.941 -1.386 1.00 88.88 101 THR A CA 1
ATOM 806 C C . THR A 1 101 ? -4.066 12.233 -2.095 1.00 88.88 101 THR A C 1
ATOM 808 O O . THR A 1 101 ? -5.095 12.821 -1.767 1.00 88.88 101 THR A O 1
ATOM 811 N N . ILE A 1 102 ? -3.305 12.640 -3.112 1.00 89.25 102 ILE A N 1
ATOM 812 C CA . ILE A 1 102 ? -3.544 13.864 -3.889 1.00 89.25 102 ILE A CA 1
ATOM 813 C C . ILE A 1 102 ? -4.518 13.637 -5.054 1.00 89.25 102 ILE A C 1
ATOM 815 O O . ILE A 1 102 ? -5.229 14.561 -5.457 1.00 89.25 102 ILE A O 1
ATOM 819 N N . HIS A 1 103 ? -4.567 12.434 -5.622 1.00 89.81 103 HIS A N 1
ATOM 820 C CA . HIS A 1 103 ? -5.323 12.187 -6.853 1.00 89.81 103 HIS A CA 1
ATOM 821 C C . HIS A 1 103 ? -6.468 11.184 -6.720 1.00 89.81 103 HIS A C 1
ATOM 823 O O . HIS A 1 103 ? -7.296 11.116 -7.631 1.00 89.81 103 HIS A O 1
ATOM 829 N N . CYS A 1 104 ? -6.542 10.441 -5.614 1.00 90.50 104 CYS A N 1
ATOM 830 C CA . CYS A 1 104 ? -7.517 9.365 -5.406 1.00 90.50 104 CYS A CA 1
ATOM 831 C C . CYS A 1 104 ? -8.414 9.617 -4.187 1.00 90.50 104 CYS A C 1
ATOM 833 O O . CYS A 1 104 ? -8.864 8.676 -3.536 1.00 90.50 104 CYS A O 1
ATOM 835 N N . GLN A 1 105 ? -8.673 10.883 -3.834 1.00 91.06 105 GLN A N 1
ATOM 836 C CA . GLN A 1 105 ? -9.543 11.218 -2.700 1.00 91.06 105 GLN A CA 1
ATOM 837 C C . GLN A 1 105 ? -10.953 10.617 -2.805 1.00 91.06 105 GLN A C 1
ATOM 839 O O . GLN A 1 105 ? -11.460 10.184 -1.772 1.00 91.06 105 GLN A O 1
ATOM 844 N N . PRO A 1 106 ? -11.617 10.570 -3.983 1.00 90.50 106 PRO A N 1
ATOM 845 C CA . PRO A 1 106 ? -12.929 9.934 -4.099 1.00 90.50 106 PRO A CA 1
ATOM 846 C C . PRO A 1 106 ? -12.903 8.453 -3.707 1.00 90.50 106 PRO A C 1
ATOM 848 O O . PRO A 1 106 ? -13.759 8.007 -2.949 1.00 90.50 106 PRO A O 1
ATOM 851 N N . GLU A 1 107 ? -11.895 7.718 -4.169 1.00 92.75 107 GLU A N 1
ATOM 852 C CA . GLU A 1 107 ? -11.720 6.296 -3.892 1.00 92.75 107 GLU A CA 1
ATOM 853 C C . GLU A 1 107 ? -11.294 6.066 -2.434 1.00 92.75 107 GLU A C 1
ATOM 855 O O . GLU A 1 107 ? -11.824 5.190 -1.754 1.00 92.75 107 GLU A O 1
ATOM 860 N N . ILE A 1 108 ? -10.406 6.905 -1.894 1.00 92.88 108 ILE A N 1
ATOM 861 C CA . ILE A 1 108 ? -10.054 6.883 -0.466 1.00 92.88 108 ILE A CA 1
ATOM 862 C C . ILE A 1 108 ? -11.298 7.132 0.394 1.00 92.88 108 ILE A C 1
ATOM 864 O O . ILE A 1 108 ? -11.537 6.395 1.349 1.00 92.88 108 ILE A O 1
ATOM 868 N N . LYS A 1 109 ? -12.123 8.125 0.042 1.00 93.75 109 LYS A N 1
ATOM 869 C CA . LYS A 1 109 ? -13.389 8.398 0.727 1.00 93.75 109 LYS A CA 1
ATOM 870 C C . LYS A 1 109 ? -14.299 7.174 0.687 1.00 93.75 109 LYS A C 1
ATOM 872 O O . LYS A 1 109 ? -14.815 6.792 1.729 1.00 93.75 109 LYS A O 1
ATOM 877 N N . GLU A 1 110 ? -14.485 6.557 -0.477 1.00 93.56 110 GLU A N 1
ATOM 878 C CA . GLU A 1 110 ? -15.303 5.347 -0.618 1.00 93.56 110 GLU A CA 1
ATOM 879 C C . GLU A 1 110 ? -14.826 4.226 0.316 1.00 93.56 110 GLU A C 1
ATOM 881 O O . GLU A 1 110 ? -15.635 3.642 1.036 1.00 93.56 110 GLU A O 1
ATOM 886 N N . ALA A 1 111 ? -13.513 3.984 0.380 1.00 94.62 111 ALA A N 1
ATOM 887 C CA . ALA A 1 111 ? -12.937 2.997 1.289 1.00 94.62 111 ALA A CA 1
ATOM 888 C C . ALA A 1 111 ? -13.189 3.341 2.768 1.00 94.62 111 ALA A C 1
ATOM 890 O O . ALA A 1 111 ? -13.554 2.462 3.547 1.00 94.62 111 ALA A O 1
ATOM 891 N N . LEU A 1 112 ? -13.029 4.609 3.162 1.00 95.56 112 LEU A N 1
ATOM 892 C CA . LEU A 1 112 ? -13.249 5.056 4.542 1.00 95.56 112 LEU A CA 1
ATOM 893 C C . LEU A 1 112 ? -14.726 4.989 4.956 1.00 95.56 112 LEU A C 1
ATOM 895 O O . LEU A 1 112 ? -15.019 4.632 6.094 1.00 95.56 112 LEU A O 1
ATOM 899 N N . MET A 1 113 ? -15.662 5.250 4.038 1.00 95.31 113 MET A N 1
ATOM 900 C CA . MET A 1 113 ? -17.102 5.142 4.310 1.00 95.31 113 MET A CA 1
ATOM 901 C C . MET A 1 113 ? -17.535 3.714 4.680 1.00 95.31 113 MET A C 1
ATOM 903 O O . MET A 1 113 ? -18.539 3.537 5.363 1.00 95.31 113 MET A O 1
ATOM 907 N N . VAL A 1 114 ? -16.781 2.675 4.302 1.00 94.88 114 VAL A N 1
ATOM 908 C CA . VAL A 1 114 ? -17.076 1.296 4.736 1.00 94.88 114 VAL A CA 1
ATOM 909 C C . VAL A 1 114 ? -16.953 1.151 6.258 1.00 94.88 114 VAL A C 1
ATOM 911 O O . VAL A 1 114 ? -17.724 0.405 6.861 1.00 94.88 114 VAL A O 1
ATOM 914 N N . PHE A 1 115 ? -16.034 1.889 6.889 1.00 95.19 115 PHE A N 1
ATOM 915 C CA . PHE A 1 115 ? -15.795 1.856 8.336 1.00 95.19 115 PHE A CA 1
ATOM 916 C C . PHE A 1 115 ? -16.843 2.622 9.149 1.00 95.19 115 PHE A C 1
ATOM 918 O O . PHE A 1 115 ? -16.875 2.483 10.369 1.00 95.19 115 PHE A O 1
ATOM 925 N N . THR A 1 116 ? -17.697 3.429 8.511 1.00 94.62 116 THR A N 1
ATOM 926 C CA . THR A 1 116 ? -18.714 4.220 9.222 1.00 94.62 116 THR A CA 1
ATOM 927 C C . THR A 1 116 ? -20.017 3.458 9.457 1.00 94.62 116 THR A C 1
ATOM 929 O O . THR A 1 116 ? -20.888 3.964 10.154 1.00 94.62 116 THR A O 1
ATOM 932 N N . GLU A 1 117 ? -20.169 2.271 8.869 1.00 92.75 117 GLU A N 1
ATOM 933 C CA . GLU A 1 117 ? -21.367 1.436 8.976 1.00 92.75 117 GLU A CA 1
ATOM 934 C C . GLU A 1 117 ? -21.144 0.313 10.008 1.00 92.75 117 GLU A C 1
ATOM 936 O O . GLU A 1 117 ? -20.338 -0.589 9.751 1.00 92.75 117 GLU A O 1
ATOM 941 N N . PRO A 1 118 ? -21.831 0.333 11.169 1.00 91.81 118 PRO A N 1
ATOM 942 C CA . PRO A 1 118 ? -21.663 -0.672 12.220 1.00 91.81 118 PRO A CA 1
ATOM 943 C C . PRO A 1 118 ? -21.865 -2.117 11.751 1.00 91.81 118 PRO A C 1
ATOM 945 O O . PRO A 1 118 ? -21.134 -3.007 12.189 1.00 91.81 118 PRO A O 1
ATOM 948 N N . ASP A 1 119 ? -22.784 -2.352 10.810 1.00 91.12 119 ASP A N 1
ATOM 949 C CA . ASP A 1 119 ? -23.072 -3.691 10.281 1.00 91.12 119 ASP A CA 1
ATOM 950 C C . ASP A 1 119 ? -21.924 -4.288 9.447 1.00 91.12 119 ASP A C 1
ATOM 952 O O . ASP A 1 119 ? -21.958 -5.469 9.089 1.00 91.12 119 ASP A O 1
ATOM 956 N N . ASN A 1 120 ? -20.909 -3.492 9.093 1.00 89.62 120 ASN A N 1
ATOM 957 C CA . ASN A 1 120 ? -19.753 -3.974 8.340 1.00 89.62 120 ASN A CA 1
ATOM 958 C C . ASN A 1 120 ? -18.681 -4.626 9.225 1.00 89.62 120 ASN A C 1
ATOM 960 O O . ASN A 1 120 ? -17.786 -5.284 8.691 1.00 89.62 120 ASN A O 1
ATOM 964 N N . PHE A 1 121 ? -18.738 -4.467 10.549 1.00 89.94 121 PHE A N 1
ATOM 965 C CA . PHE A 1 121 ? -17.724 -5.020 11.443 1.00 89.94 121 PHE A CA 1
ATOM 966 C C . PHE A 1 121 ? -17.949 -6.515 11.740 1.00 89.94 121 PHE A C 1
ATOM 968 O O . PHE A 1 121 ? -19.088 -6.949 11.909 1.00 89.94 121 PHE A O 1
ATOM 975 N N . PRO A 1 122 ? -16.870 -7.318 11.868 1.00 93.81 122 PRO A N 1
ATOM 976 C CA . PRO A 1 122 ? -15.456 -6.949 11.725 1.00 93.81 122 PRO A CA 1
ATOM 977 C C . PRO A 1 122 ? -15.013 -6.778 10.259 1.00 93.81 122 PRO A C 1
ATOM 979 O O . PRO A 1 122 ? -15.366 -7.583 9.397 1.00 93.81 122 PRO A O 1
ATOM 982 N N . ILE A 1 123 ? -14.175 -5.765 10.000 1.00 92.56 123 ILE A N 1
ATOM 983 C CA . ILE A 1 123 ? -13.670 -5.425 8.659 1.00 92.56 123 ILE A CA 1
ATOM 984 C C . ILE A 1 123 ? -12.259 -5.992 8.454 1.00 92.56 123 ILE A C 1
ATOM 986 O O . ILE A 1 123 ? -11.363 -5.781 9.268 1.00 92.56 123 ILE A O 1
ATOM 990 N N . GLU A 1 124 ? -12.052 -6.662 7.321 1.00 93.19 124 GLU A N 1
ATOM 991 C CA . GLU A 1 124 ? -10.737 -7.039 6.796 1.00 93.19 124 GLU A CA 1
ATOM 992 C C . GLU A 1 124 ? -10.446 -6.188 5.555 1.00 93.19 124 GLU A C 1
ATOM 994 O O . GLU A 1 124 ? -11.236 -6.178 4.610 1.00 93.19 124 GLU A O 1
ATOM 999 N N . ILE A 1 125 ? -9.303 -5.499 5.535 1.00 94.00 125 ILE A N 1
ATOM 1000 C CA . ILE A 1 125 ? -8.813 -4.783 4.353 1.00 94.00 125 ILE A CA 1
ATOM 1001 C C . ILE A 1 125 ? -7.594 -5.494 3.774 1.00 94.00 125 ILE A C 1
ATOM 1003 O O . ILE A 1 125 ? -6.675 -5.877 4.492 1.00 94.00 125 ILE A O 1
ATOM 1007 N N . HIS A 1 126 ? -7.561 -5.643 2.453 1.00 91.88 126 HIS A N 1
ATOM 1008 C CA . HIS A 1 126 ? -6.424 -6.226 1.754 1.00 91.88 126 HIS A CA 1
ATOM 1009 C C . HIS A 1 126 ? -6.253 -5.591 0.372 1.00 91.88 126 HIS A C 1
ATOM 1011 O O . HIS A 1 126 ? -7.163 -4.978 -0.181 1.00 91.88 126 HIS A O 1
ATOM 1017 N N . CYS A 1 127 ? -5.062 -5.740 -0.197 1.00 89.69 127 CYS A N 1
ATOM 1018 C CA . CYS A 1 127 ? -4.807 -5.458 -1.606 1.00 89.69 127 CYS A CA 1
ATOM 1019 C C . CYS A 1 127 ? -4.181 -6.706 -2.243 1.00 89.69 127 CYS A C 1
ATOM 1021 O O . CYS A 1 127 ? -4.586 -7.814 -1.894 1.00 89.69 127 CYS A O 1
ATOM 1023 N N . THR A 1 128 ? -3.224 -6.555 -3.161 1.00 86.44 128 THR A N 1
ATOM 1024 C CA . THR A 1 128 ? -2.485 -7.700 -3.717 1.00 86.44 128 THR A CA 1
ATOM 1025 C C . THR A 1 128 ? -1.567 -8.306 -2.653 1.00 86.44 128 THR A C 1
ATOM 1027 O O . THR A 1 128 ? -1.777 -9.440 -2.245 1.00 86.44 128 THR A O 1
ATOM 1030 N N . GLN A 1 129 ? -0.637 -7.504 -2.117 1.00 86.50 129 GLN A N 1
ATOM 1031 C CA . GLN A 1 129 ? 0.338 -7.944 -1.104 1.00 86.50 129 GLN A CA 1
ATOM 1032 C C . GLN A 1 129 ? 0.022 -7.453 0.315 1.00 86.50 129 GLN A C 1
ATOM 1034 O O . GLN A 1 129 ? 0.799 -7.682 1.232 1.00 86.50 129 GLN A O 1
ATOM 1039 N N . GLY A 1 130 ? -1.072 -6.711 0.506 1.00 88.69 130 GLY A N 1
ATOM 1040 C CA . GLY A 1 130 ? -1.430 -6.154 1.817 1.00 88.69 130 GLY A CA 1
ATOM 1041 C C . GLY A 1 130 ? -0.489 -5.055 2.337 1.00 88.69 130 GLY A C 1
ATOM 1042 O O . GLY A 1 130 ? -0.584 -4.699 3.503 1.00 88.69 130 GLY A O 1
ATOM 1043 N N . LYS A 1 131 ? 0.402 -4.509 1.494 1.00 92.62 131 LYS A N 1
ATOM 1044 C CA . LYS A 1 131 ? 1.423 -3.521 1.883 1.00 92.62 131 LYS A CA 1
ATOM 1045 C C . LYS A 1 131 ? 0.999 -2.076 1.626 1.00 92.62 131 LYS A C 1
ATOM 1047 O O . LYS A 1 131 ? 0.681 -1.361 2.563 1.00 92.62 131 LYS A O 1
ATOM 1052 N N . ASP A 1 132 ? 0.991 -1.633 0.368 1.00 92.12 132 ASP A N 1
ATOM 1053 C CA . ASP A 1 132 ? 0.969 -0.192 0.061 1.00 92.12 132 ASP A CA 1
ATOM 1054 C C . ASP A 1 132 ? -0.424 0.432 0.202 1.00 92.12 132 ASP A C 1
ATOM 1056 O O . ASP A 1 132 ? -0.651 1.255 1.082 1.00 92.12 132 ASP A O 1
ATOM 1060 N N . ARG A 1 133 ? -1.395 -0.001 -0.616 1.00 93.19 133 ARG A N 1
ATOM 1061 C CA . ARG A 1 133 ? -2.783 0.503 -0.549 1.00 93.19 133 ARG A CA 1
ATOM 1062 C C . ARG A 1 133 ? -3.451 0.151 0.779 1.00 93.19 133 ARG A C 1
ATOM 1064 O O . ARG A 1 133 ? -4.166 0.970 1.340 1.00 93.19 133 ARG A O 1
ATOM 1071 N N . THR A 1 134 ? -3.191 -1.055 1.286 1.00 94.75 134 THR A N 1
ATOM 1072 C CA . THR A 1 134 ? -3.692 -1.493 2.595 1.00 94.75 134 THR A CA 1
ATOM 1073 C C . THR A 1 134 ? -3.086 -0.651 3.705 1.00 94.75 134 THR A C 1
ATOM 1075 O O . THR A 1 134 ? -3.836 -0.079 4.480 1.00 94.75 134 THR A O 1
ATOM 1078 N N . GLY A 1 135 ? -1.759 -0.496 3.730 1.00 94.62 135 GLY A N 1
ATOM 1079 C CA . GLY A 1 135 ? -1.079 0.347 4.704 1.00 94.62 135 GLY A CA 1
ATOM 1080 C C . GLY A 1 135 ? -1.596 1.781 4.677 1.00 94.62 135 GLY A C 1
ATOM 1081 O O . GLY A 1 135 ? -1.896 2.322 5.734 1.00 94.62 135 GLY A O 1
ATOM 1082 N N . MET A 1 136 ? -1.761 2.377 3.493 1.00 94.94 136 MET A N 1
ATOM 1083 C CA . MET A 1 136 ? -2.284 3.738 3.340 1.00 94.94 136 MET A CA 1
ATOM 1084 C C . MET A 1 136 ? -3.664 3.907 3.994 1.00 94.94 136 MET A C 1
ATOM 1086 O O . MET A 1 136 ? -3.850 4.824 4.790 1.00 94.94 136 MET A O 1
ATOM 1090 N N . ILE A 1 137 ? -4.610 3.004 3.706 1.00 95.88 137 ILE A N 1
ATOM 1091 C CA . ILE A 1 137 ? -5.948 3.039 4.317 1.00 95.88 137 ILE A CA 1
ATOM 1092 C C . ILE A 1 137 ? -5.877 2.751 5.822 1.00 95.88 137 ILE A C 1
ATOM 1094 O O . ILE A 1 137 ? -6.517 3.461 6.592 1.00 95.88 137 ILE A O 1
ATOM 1098 N N . SER A 1 138 ? -5.068 1.779 6.263 1.00 96.25 138 SER A N 1
ATOM 1099 C CA . SER A 1 138 ? -4.859 1.504 7.692 1.00 96.25 138 SER A CA 1
ATOM 1100 C C . SER A 1 138 ? -4.360 2.740 8.437 1.00 96.25 138 SER A C 1
ATOM 1102 O O . SER A 1 138 ? -4.898 3.072 9.487 1.00 96.25 138 SER A O 1
ATOM 1104 N N . ALA A 1 139 ? -3.364 3.446 7.897 1.00 95.31 139 ALA A N 1
ATOM 1105 C CA . ALA A 1 139 ? -2.833 4.648 8.529 1.00 95.31 139 ALA A CA 1
ATOM 1106 C C . ALA A 1 139 ? -3.865 5.765 8.603 1.00 95.31 139 ALA A C 1
ATOM 1108 O O . ALA A 1 139 ? -4.004 6.361 9.660 1.00 95.31 139 ALA A O 1
ATOM 1109 N N . LEU A 1 140 ? -4.635 5.995 7.537 1.00 94.69 140 LEU A N 1
ATOM 1110 C CA . LEU A 1 140 ? -5.730 6.967 7.555 1.00 94.69 140 LEU A CA 1
ATOM 1111 C C . LEU A 1 140 ? -6.752 6.651 8.654 1.00 94.69 140 LEU A C 1
ATOM 1113 O O . LEU A 1 140 ? -7.089 7.525 9.446 1.00 94.69 140 LEU A O 1
ATOM 1117 N N . VAL A 1 141 ? -7.210 5.398 8.741 1.00 95.81 141 VAL A N 1
ATOM 1118 C CA . VAL A 1 141 ? -8.173 4.970 9.769 1.00 95.81 141 VAL A CA 1
ATOM 1119 C C . VAL A 1 141 ? -7.596 5.143 11.177 1.00 95.81 141 VAL A C 1
ATOM 1121 O O . VAL A 1 141 ? -8.272 5.678 12.053 1.00 95.81 141 VAL A O 1
ATOM 1124 N N . LEU A 1 142 ? -6.344 4.733 11.399 1.00 95.81 142 LEU A N 1
ATOM 1125 C CA . LEU A 1 142 ? -5.681 4.854 12.701 1.00 95.81 142 LEU A CA 1
ATOM 1126 C C . LEU A 1 142 ? -5.437 6.319 13.094 1.00 95.81 142 LEU A C 1
ATOM 1128 O O . LEU A 1 142 ? -5.649 6.676 14.251 1.00 95.81 142 LEU A O 1
ATOM 1132 N N . SER A 1 143 ? -5.051 7.175 12.144 1.00 94.56 143 SER A N 1
ATOM 1133 C CA . SER A 1 143 ? -4.899 8.615 12.370 1.00 94.56 143 SER A CA 1
ATOM 1134 C C . SER A 1 143 ? -6.231 9.267 12.742 1.00 94.56 143 SER A C 1
ATOM 1136 O O . SER A 1 143 ? -6.280 10.027 13.704 1.00 94.56 143 SER A O 1
ATOM 1138 N N . ILE A 1 144 ? -7.326 8.927 12.049 1.00 93.81 144 ILE A N 1
ATOM 1139 C CA . ILE A 1 144 ? -8.683 9.404 12.383 1.00 93.81 144 ILE A CA 1
ATOM 1140 C C . ILE A 1 144 ? -9.100 8.942 13.787 1.00 93.81 144 ILE A C 1
ATOM 1142 O O . ILE A 1 144 ? -9.735 9.693 14.523 1.00 93.81 144 ILE A O 1
ATOM 1146 N N . ALA A 1 145 ? -8.710 7.729 14.184 1.00 94.75 145 ALA A N 1
ATOM 1147 C CA . ALA A 1 145 ? -8.945 7.197 15.524 1.00 94.75 145 ALA A CA 1
ATOM 1148 C C . ALA A 1 145 ? -8.026 7.801 16.612 1.00 94.75 145 ALA A C 1
ATOM 1150 O O . ALA A 1 145 ? -8.132 7.412 17.774 1.00 94.75 145 ALA A O 1
ATOM 1151 N N . GLY A 1 146 ? -7.128 8.731 16.264 1.00 94.81 146 GLY A N 1
ATOM 1152 C CA . GLY A 1 146 ? -6.239 9.414 17.208 1.00 94.81 146 GLY A CA 1
ATOM 1153 C C . GLY A 1 146 ? -5.040 8.583 17.675 1.00 94.81 146 GLY A C 1
ATOM 1154 O O . GLY A 1 146 ? -4.458 8.879 18.718 1.00 94.81 146 GLY A O 1
ATOM 1155 N N . VAL A 1 147 ? -4.666 7.532 16.941 1.00 96.81 147 VAL A N 1
ATOM 1156 C CA . VAL A 1 147 ? -3.496 6.706 17.274 1.00 96.81 147 VAL A CA 1
ATOM 1157 C C . VAL A 1 147 ? -2.202 7.492 16.995 1.00 96.81 147 VAL A C 1
ATOM 1159 O O . VAL A 1 147 ? -2.093 8.095 15.925 1.00 96.81 147 VAL A O 1
ATOM 1162 N N . PRO A 1 148 ? -1.201 7.477 17.903 1.00 94.88 148 PRO A N 1
ATOM 1163 C CA . PRO A 1 148 ? 0.055 8.201 17.698 1.00 94.88 148 PRO A CA 1
ATOM 1164 C C . PRO A 1 148 ? 0.810 7.775 16.432 1.00 94.88 148 PRO A C 1
ATOM 1166 O O . PRO A 1 148 ? 0.855 6.588 16.091 1.00 94.88 148 PRO A O 1
ATOM 1169 N N . GLU A 1 149 ? 1.462 8.738 15.773 1.00 94.44 149 GLU A N 1
ATOM 1170 C CA . GLU A 1 149 ? 2.235 8.531 14.539 1.00 94.44 149 GLU A CA 1
ATOM 1171 C C . GLU A 1 149 ? 3.258 7.400 14.690 1.00 94.44 149 GLU A C 1
ATOM 1173 O O . GLU A 1 149 ? 3.326 6.520 13.828 1.00 94.44 149 GLU A O 1
ATOM 1178 N N . GLU A 1 150 ? 4.012 7.358 15.797 1.00 95.12 150 GLU A N 1
ATOM 1179 C CA . GLU A 1 150 ? 5.024 6.318 15.989 1.00 95.12 150 GLU A CA 1
ATOM 1180 C C . GLU A 1 150 ? 4.426 4.906 16.032 1.00 95.12 150 GLU A C 1
ATOM 1182 O O . GLU A 1 150 ? 5.060 3.950 15.582 1.00 95.12 150 GLU A O 1
ATOM 1187 N N . ILE A 1 151 ? 3.193 4.761 16.525 1.00 96.88 151 ILE A N 1
ATOM 1188 C CA . ILE A 1 151 ? 2.505 3.471 16.593 1.00 96.88 151 ILE A CA 1
ATOM 1189 C C . ILE A 1 151 ? 2.053 3.042 15.197 1.00 96.88 151 ILE A C 1
ATOM 1191 O O . ILE A 1 151 ? 2.268 1.888 14.824 1.00 96.88 151 ILE A O 1
ATOM 1195 N N . ILE A 1 152 ? 1.504 3.966 14.405 1.00 96.44 152 ILE A N 1
ATOM 1196 C CA . ILE A 1 152 ? 1.081 3.706 13.020 1.00 96.44 152 ILE A CA 1
ATOM 1197 C C . ILE A 1 152 ? 2.280 3.276 12.163 1.00 96.44 152 ILE A C 1
ATOM 1199 O O . ILE A 1 152 ? 2.226 2.271 11.450 1.00 96.44 152 ILE A O 1
ATOM 1203 N N . VAL A 1 153 ? 3.390 4.011 12.266 1.00 95.69 153 VAL A N 1
ATOM 1204 C CA . VAL A 1 153 ? 4.622 3.733 11.516 1.00 95.69 153 VAL A CA 1
ATOM 1205 C C . VAL A 1 153 ? 5.227 2.386 11.921 1.00 95.69 153 VAL A C 1
ATOM 1207 O O . VAL A 1 153 ? 5.616 1.596 11.054 1.00 95.69 153 VAL A O 1
ATOM 1210 N N . ASN A 1 154 ? 5.271 2.087 13.222 1.00 95.69 154 ASN A N 1
ATOM 1211 C CA . ASN A 1 154 ? 5.784 0.812 13.723 1.00 95.69 154 ASN A CA 1
ATOM 1212 C C . ASN A 1 154 ? 4.898 -0.374 13.337 1.00 95.69 154 ASN A C 1
ATOM 1214 O O . ASN A 1 154 ? 5.419 -1.465 13.101 1.00 95.69 154 ASN A O 1
ATOM 1218 N N . ASP A 1 155 ? 3.580 -0.192 13.266 1.00 95.81 155 ASP A N 1
ATOM 1219 C CA . ASP A 1 155 ? 2.687 -1.251 12.811 1.00 95.81 155 ASP A CA 1
ATOM 1220 C C . ASP A 1 155 ? 2.952 -1.611 11.346 1.00 95.81 155 ASP A C 1
ATOM 1222 O O . ASP A 1 155 ? 3.198 -2.776 11.027 1.00 95.81 155 ASP A O 1
ATOM 1226 N N . TYR A 1 156 ? 3.054 -0.602 10.478 1.00 95.88 156 TYR A N 1
ATOM 1227 C CA . TYR A 1 156 ? 3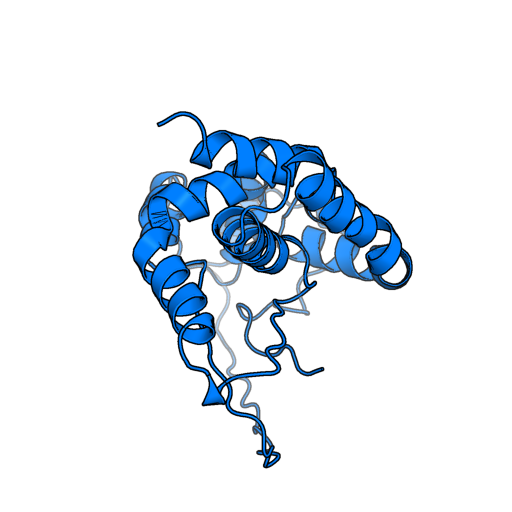.406 -0.810 9.076 1.00 95.88 156 TYR A CA 1
ATOM 1228 C C . TYR A 1 156 ? 4.760 -1.502 8.900 1.00 95.88 156 TYR A C 1
ATOM 1230 O O . TYR A 1 156 ? 4.877 -2.405 8.071 1.00 95.88 156 TYR A O 1
ATOM 1238 N N . ALA A 1 157 ? 5.766 -1.151 9.707 1.00 94.69 157 ALA A N 1
ATOM 1239 C CA . ALA A 1 157 ? 7.096 -1.757 9.641 1.00 94.69 157 ALA A CA 1
ATOM 1240 C C . ALA A 1 157 ? 7.080 -3.288 9.836 1.00 94.69 157 ALA A C 1
ATOM 1242 O O . ALA A 1 157 ? 7.922 -3.998 9.277 1.00 94.69 157 ALA A O 1
ATOM 1243 N N . LYS A 1 158 ? 6.093 -3.834 10.567 1.00 94.81 158 LYS A N 1
ATOM 1244 C CA . LYS A 1 158 ? 5.920 -5.290 10.735 1.00 94.81 158 LYS A CA 1
ATOM 1245 C C . LYS A 1 158 ? 5.625 -5.999 9.410 1.00 94.81 158 LYS A C 1
ATOM 1247 O O . LYS A 1 158 ? 5.945 -7.183 9.277 1.00 94.81 158 LYS A O 1
ATOM 1252 N N . THR A 1 159 ? 5.080 -5.284 8.422 1.00 94.38 159 THR A N 1
ATOM 1253 C CA . THR A 1 159 ? 4.787 -5.807 7.079 1.00 94.38 159 THR A CA 1
ATOM 1254 C C . THR A 1 159 ? 6.027 -6.420 6.438 1.00 94.38 159 THR A C 1
ATOM 1256 O O . THR A 1 159 ? 5.928 -7.491 5.847 1.00 94.38 159 THR A O 1
ATOM 1259 N N . GLN A 1 160 ? 7.214 -5.827 6.626 1.00 93.44 160 GLN A N 1
ATOM 1260 C CA . GLN A 1 160 ? 8.463 -6.361 6.070 1.00 93.44 160 GLN A CA 1
ATOM 1261 C C . GLN A 1 160 ? 8.699 -7.818 6.493 1.00 93.44 160 GLN A C 1
ATOM 1263 O O . GLN A 1 160 ? 9.023 -8.671 5.668 1.00 93.44 160 GLN A O 1
ATOM 1268 N N . LYS A 1 161 ? 8.497 -8.118 7.782 1.00 92.25 161 LYS A N 1
ATOM 1269 C CA . LYS A 1 161 ? 8.643 -9.476 8.317 1.00 92.25 161 LYS A CA 1
ATOM 1270 C C . LYS A 1 161 ? 7.554 -10.405 7.779 1.00 92.25 161 LYS A C 1
ATOM 1272 O O . LYS A 1 161 ? 7.848 -11.554 7.462 1.00 92.25 161 LYS A O 1
ATOM 1277 N N . GLY A 1 162 ? 6.321 -9.911 7.656 1.00 90.75 162 GLY A N 1
ATOM 1278 C CA . GLY A 1 162 ? 5.197 -10.669 7.096 1.00 90.75 162 GLY A CA 1
ATOM 1279 C C . GLY A 1 162 ? 5.391 -11.060 5.628 1.00 90.75 162 GLY A C 1
ATOM 1280 O O . GLY A 1 162 ? 4.930 -12.120 5.217 1.00 90.75 162 GLY A O 1
ATOM 1281 N N . LEU A 1 163 ? 6.118 -10.248 4.855 1.00 92.31 163 LEU A N 1
ATOM 1282 C CA . LEU A 1 163 ? 6.403 -10.499 3.440 1.00 92.31 163 LEU A CA 1
ATOM 1283 C C . LEU A 1 163 ? 7.616 -11.405 3.196 1.00 92.31 163 LEU A C 1
ATOM 1285 O O . LEU A 1 163 ? 7.786 -11.890 2.080 1.00 92.31 163 LEU A O 1
ATOM 1289 N N . ALA A 1 164 ? 8.439 -11.683 4.213 1.00 92.69 164 ALA A N 1
ATOM 1290 C CA . ALA A 1 164 ? 9.643 -12.504 4.063 1.00 92.69 164 ALA A CA 1
ATOM 1291 C C . ALA A 1 164 ? 9.403 -13.871 3.377 1.00 92.69 164 ALA A C 1
ATOM 1293 O O . ALA A 1 164 ? 10.193 -14.218 2.497 1.00 92.69 164 ALA A O 1
ATOM 1294 N N . PRO A 1 165 ? 8.321 -14.628 3.672 1.00 91.94 165 PRO A N 1
ATOM 1295 C CA . PRO A 1 165 ? 8.067 -15.919 3.023 1.00 91.94 165 PRO A CA 1
ATOM 1296 C C . PRO A 1 165 ? 7.771 -15.826 1.521 1.00 91.94 165 PRO A C 1
ATOM 1298 O O . PRO A 1 165 ? 8.004 -16.785 0.793 1.00 91.94 165 PRO A O 1
ATOM 1301 N N . VAL A 1 166 ? 7.257 -14.685 1.054 1.00 89.56 166 VAL A N 1
ATOM 1302 C CA . VAL A 1 166 ? 6.858 -14.457 -0.347 1.00 89.56 166 VAL A CA 1
ATOM 1303 C C . VAL A 1 166 ? 7.795 -13.493 -1.075 1.00 89.56 166 VAL A C 1
ATOM 1305 O O . VAL A 1 166 ? 7.548 -13.139 -2.224 1.00 89.56 166 VAL A O 1
ATOM 1308 N N . TYR A 1 167 ? 8.889 -13.078 -0.431 1.00 90.19 167 TYR A N 1
ATOM 1309 C CA . TYR A 1 167 ? 9.780 -12.031 -0.924 1.00 90.19 167 TYR A CA 1
ATOM 1310 C C . TYR A 1 167 ? 10.334 -12.324 -2.325 1.00 90.19 167 TYR A C 1
ATOM 1312 O O . TYR A 1 167 ? 10.296 -11.459 -3.195 1.00 90.19 167 TYR A O 1
ATOM 1320 N N . GLN A 1 168 ? 10.810 -13.551 -2.565 1.00 89.12 168 GLN A N 1
ATOM 1321 C CA . GLN A 1 168 ? 11.375 -13.930 -3.867 1.00 89.12 168 GLN A CA 1
ATOM 1322 C C . GLN A 1 168 ? 10.316 -13.918 -4.972 1.00 89.12 168 GLN A C 1
ATOM 1324 O O . GLN A 1 168 ? 10.543 -13.354 -6.038 1.00 89.12 168 GLN A O 1
ATOM 1329 N N . GLN A 1 169 ? 9.123 -14.445 -4.684 1.00 88.12 169 GLN A N 1
ATOM 1330 C CA . GLN A 1 169 ? 8.004 -14.402 -5.623 1.00 88.12 169 GLN A CA 1
ATOM 1331 C C . GLN A 1 169 ? 7.615 -12.953 -5.952 1.00 88.12 169 GLN A C 1
ATOM 1333 O O . GLN A 1 169 ? 7.418 -12.610 -7.115 1.00 88.12 169 GLN A O 1
ATOM 1338 N N . MET A 1 170 ? 7.550 -12.084 -4.941 1.00 87.88 170 MET A N 1
ATOM 1339 C CA . MET A 1 170 ? 7.266 -10.665 -5.144 1.00 87.88 170 MET A CA 1
ATOM 1340 C C . MET A 1 170 ? 8.314 -9.990 -6.020 1.00 87.88 170 MET A C 1
ATOM 1342 O O . MET A 1 170 ? 7.958 -9.193 -6.881 1.00 87.88 170 MET A O 1
ATOM 1346 N N . LEU A 1 171 ? 9.592 -10.307 -5.810 1.00 89.44 171 LEU A N 1
ATOM 1347 C CA . LEU A 1 171 ? 10.695 -9.742 -6.579 1.00 89.44 171 LEU A CA 1
ATOM 1348 C C . LEU A 1 171 ? 10.573 -10.103 -8.063 1.00 89.44 171 LEU A C 1
ATOM 1350 O O . LEU A 1 171 ? 10.699 -9.238 -8.928 1.00 89.44 171 LEU A O 1
ATOM 1354 N N . GLU A 1 172 ? 10.260 -11.363 -8.362 1.00 85.94 172 GLU A N 1
ATOM 1355 C CA . GLU A 1 172 ? 10.010 -11.825 -9.728 1.00 85.94 172 GLU A CA 1
ATOM 1356 C C . GLU A 1 172 ? 8.793 -11.140 -10.362 1.00 85.94 172 GLU A C 1
ATOM 1358 O O . GLU A 1 172 ? 8.850 -10.718 -11.519 1.00 85.94 172 GLU A O 1
ATOM 1363 N N . GLU A 1 173 ? 7.692 -11.007 -9.618 1.00 85.25 173 GLU A N 1
ATOM 1364 C CA . GLU A 1 173 ? 6.466 -10.362 -10.096 1.00 85.25 173 GLU A CA 1
ATOM 136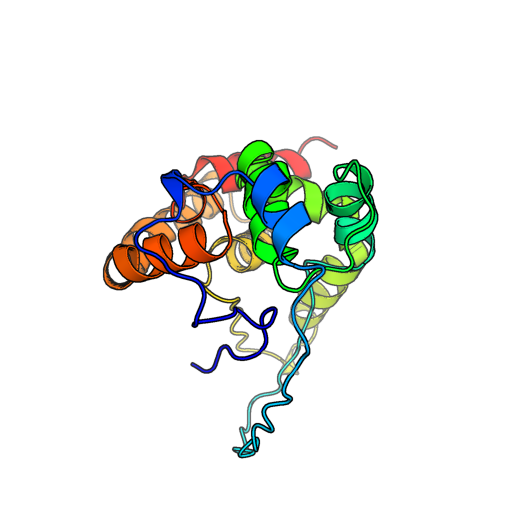5 C C . GLU A 1 173 ? 6.676 -8.873 -10.388 1.00 85.25 173 GLU A C 1
ATOM 1367 O O . GLU A 1 173 ? 6.309 -8.408 -11.468 1.00 85.25 173 GLU A O 1
ATOM 1372 N N . VAL A 1 174 ? 7.310 -8.147 -9.463 1.00 87.12 174 VAL A N 1
ATOM 1373 C CA . VAL A 1 174 ? 7.654 -6.722 -9.582 1.00 87.12 174 VAL A CA 1
ATOM 1374 C C . VAL A 1 174 ? 8.536 -6.488 -10.808 1.00 87.12 174 VAL A C 1
ATOM 1376 O O . VAL A 1 174 ? 8.204 -5.652 -11.651 1.00 87.12 174 VAL A O 1
ATOM 1379 N N . ARG A 1 175 ? 9.587 -7.294 -10.991 1.00 87.12 175 ARG A N 1
ATOM 1380 C CA . ARG A 1 175 ? 10.467 -7.198 -12.166 1.00 87.12 175 ARG A CA 1
ATOM 1381 C C . ARG A 1 175 ? 9.741 -7.523 -13.471 1.00 87.12 175 ARG A C 1
ATOM 1383 O O . ARG A 1 175 ? 9.968 -6.843 -14.471 1.00 87.12 175 ARG A O 1
ATOM 1390 N N . ARG A 1 176 ? 8.824 -8.501 -13.473 1.00 81.81 176 ARG A N 1
ATOM 1391 C CA . ARG A 1 176 ? 8.023 -8.864 -14.661 1.00 81.81 176 ARG A CA 1
ATOM 1392 C C . ARG A 1 176 ? 7.169 -7.703 -15.165 1.00 81.81 176 ARG A C 1
ATOM 1394 O O . ARG A 1 176 ? 6.980 -7.569 -16.369 1.00 81.81 176 ARG A O 1
ATOM 1401 N N . ILE A 1 177 ? 6.684 -6.850 -14.265 1.00 81.94 177 ILE A N 1
ATOM 1402 C CA . ILE A 1 177 ? 5.920 -5.646 -14.622 1.00 81.94 177 ILE A CA 1
ATOM 1403 C C . ILE A 1 177 ? 6.790 -4.387 -14.705 1.00 81.94 177 ILE A C 1
ATOM 1405 O O . ILE A 1 177 ? 6.263 -3.283 -14.784 1.00 81.94 177 ILE A O 1
ATOM 1409 N N . GLY A 1 178 ? 8.116 -4.541 -14.723 1.00 84.75 178 GLY A N 1
ATOM 1410 C CA . GLY A 1 178 ? 9.071 -3.455 -14.923 1.00 84.75 178 GLY A CA 1
ATOM 1411 C C . GLY A 1 178 ? 9.286 -2.567 -13.703 1.00 84.75 178 GLY A C 1
ATOM 1412 O O . GLY A 1 178 ? 9.947 -1.543 -13.832 1.00 84.75 178 GLY A O 1
ATOM 1413 N N . LEU A 1 179 ? 8.750 -2.928 -12.539 1.00 89.94 179 LEU A N 1
ATOM 1414 C CA . LEU A 1 179 ? 8.973 -2.190 -11.302 1.00 89.94 179 LEU A CA 1
ATOM 1415 C C . LEU A 1 179 ? 10.365 -2.486 -10.722 1.00 89.94 179 LEU A C 1
ATOM 1417 O O . LEU A 1 179 ? 10.930 -3.562 -10.931 1.00 89.94 179 LEU A O 1
ATOM 1421 N N . SER A 1 180 ? 10.918 -1.521 -9.995 1.00 90.81 180 SER A N 1
ATOM 1422 C CA . SER A 1 180 ? 12.186 -1.638 -9.277 1.00 90.81 180 SER A CA 1
ATOM 1423 C C . SER A 1 180 ? 12.037 -2.385 -7.949 1.00 90.81 180 SER A C 1
ATOM 1425 O O . SER A 1 180 ? 10.961 -2.451 -7.357 1.00 90.81 180 SER A O 1
ATOM 1427 N N . ASP A 1 181 ? 13.142 -2.949 -7.461 1.00 91.19 181 ASP A N 1
ATOM 1428 C CA . ASP A 1 181 ? 13.161 -3.814 -6.274 1.00 91.19 181 ASP A CA 1
ATOM 1429 C C . ASP A 1 181 ? 12.721 -3.103 -4.973 1.00 91.19 181 ASP A C 1
ATOM 1431 O O . ASP A 1 181 ? 12.332 -3.757 -4.007 1.00 91.19 181 ASP A O 1
ATOM 1435 N N . ASP A 1 182 ? 12.715 -1.769 -4.910 1.00 88.69 182 ASP A N 1
ATOM 1436 C CA . ASP A 1 182 ? 12.167 -1.029 -3.764 1.00 88.69 182 ASP A CA 1
ATOM 1437 C C . ASP A 1 182 ? 10.659 -1.276 -3.571 1.00 88.69 182 ASP A C 1
ATOM 1439 O O . ASP A 1 182 ? 10.160 -1.198 -2.446 1.00 88.69 182 ASP A O 1
ATOM 1443 N N . PHE A 1 183 ? 9.940 -1.686 -4.625 1.00 91.25 183 PHE A N 1
ATOM 1444 C CA . PHE A 1 183 ? 8.517 -2.030 -4.557 1.00 91.25 183 PHE A CA 1
ATOM 1445 C C . PHE A 1 183 ? 8.210 -3.261 -3.704 1.00 91.25 183 PHE A C 1
ATOM 1447 O O . PHE A 1 183 ? 7.078 -3.387 -3.225 1.00 91.25 183 PHE A O 1
ATOM 1454 N N . VAL A 1 184 ? 9.196 -4.123 -3.429 1.00 92.06 184 VAL A N 1
ATOM 1455 C CA . VAL A 1 184 ? 9.003 -5.266 -2.522 1.00 92.06 184 VAL A CA 1
ATOM 1456 C C . VAL A 1 184 ? 9.268 -4.939 -1.053 1.00 92.06 184 VAL A C 1
ATOM 1458 O O . VAL A 1 184 ? 8.942 -5.744 -0.184 1.00 92.06 184 VAL A O 1
ATOM 1461 N N . GLN A 1 185 ? 9.813 -3.758 -0.755 1.00 91.50 185 GLN A N 1
ATOM 1462 C CA . GLN A 1 185 ? 10.167 -3.356 0.606 1.00 91.50 185 GLN A CA 1
ATOM 1463 C C . GLN A 1 185 ? 9.018 -2.60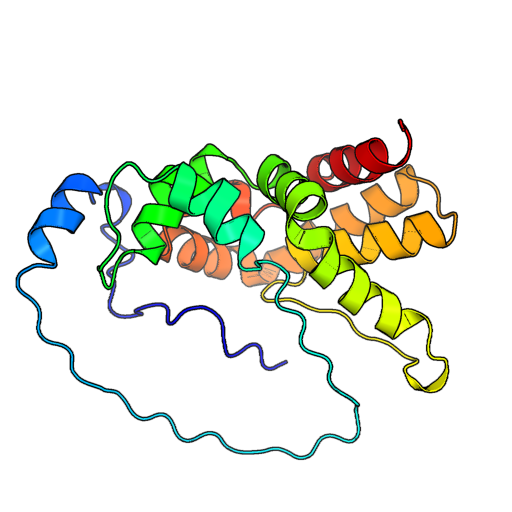6 1.292 1.00 91.50 185 GLN A C 1
ATOM 1465 O O . GLN A 1 185 ? 8.223 -1.923 0.642 1.00 91.50 185 GLN A O 1
ATOM 1470 N N . ALA A 1 186 ? 8.964 -2.690 2.621 1.00 92.38 186 ALA A N 1
ATOM 1471 C CA . ALA A 1 186 ? 8.053 -1.946 3.493 1.00 92.38 186 ALA A CA 1
ATOM 1472 C C . ALA A 1 186 ? 8.815 -1.044 4.492 1.00 92.38 186 ALA A C 1
ATOM 1474 O O . ALA A 1 186 ? 8.667 -1.205 5.707 1.00 92.38 186 ALA A O 1
ATOM 1475 N N . PRO A 1 187 ? 9.667 -0.110 4.023 1.00 91.25 187 PRO A N 1
ATOM 1476 C CA . PRO A 1 187 ? 10.415 0.774 4.908 1.00 91.25 187 PRO A CA 1
ATOM 1477 C C . PRO A 1 187 ? 9.468 1.709 5.691 1.00 91.25 187 PRO A C 1
ATOM 1479 O O . PRO A 1 187 ? 8.561 2.291 5.085 1.00 91.25 187 PRO A O 1
ATOM 1482 N N . PRO A 1 188 ? 9.681 1.926 7.007 1.00 91.38 188 PRO A N 1
ATOM 1483 C CA . PRO A 1 188 ? 8.822 2.778 7.843 1.00 91.38 188 PRO A CA 1
ATOM 1484 C C . PRO A 1 188 ? 8.615 4.196 7.287 1.00 91.38 188 PRO A C 1
ATOM 1486 O O . PRO A 1 188 ? 7.584 4.824 7.514 1.00 91.38 188 PRO A O 1
ATOM 1489 N N . GLN A 1 189 ? 9.586 4.690 6.515 1.00 89.62 189 GLN A N 1
ATOM 1490 C CA . GLN A 1 189 ? 9.582 6.006 5.883 1.00 89.62 189 GLN A CA 1
ATOM 1491 C C . GLN A 1 189 ? 8.384 6.223 4.951 1.00 89.62 189 GLN A C 1
ATOM 1493 O O . GLN A 1 189 ? 7.944 7.363 4.816 1.00 89.62 189 GLN A O 1
ATOM 1498 N N . ILE A 1 190 ? 7.843 5.161 4.335 1.00 89.25 190 ILE A N 1
ATOM 1499 C CA . ILE A 1 190 ? 6.638 5.260 3.497 1.00 89.25 190 ILE A CA 1
ATOM 1500 C C . ILE A 1 190 ? 5.469 5.769 4.339 1.00 89.25 190 ILE A C 1
ATOM 1502 O O . ILE A 1 190 ? 4.807 6.728 3.950 1.00 89.25 190 ILE A O 1
ATOM 1506 N N . GLN A 1 191 ? 5.253 5.170 5.513 1.00 90.12 191 GLN A N 1
ATOM 1507 C CA . GLN A 1 191 ? 4.171 5.597 6.391 1.00 90.12 191 GLN A CA 1
ATOM 1508 C C . GLN A 1 191 ? 4.455 6.897 7.117 1.00 90.12 191 GLN A C 1
ATOM 1510 O O . GLN A 1 191 ? 3.569 7.731 7.260 1.00 90.12 191 GLN A O 1
ATOM 1515 N N . LEU A 1 192 ? 5.703 7.104 7.523 1.00 89.25 192 LEU A N 1
ATOM 1516 C CA . LEU A 1 192 ? 6.102 8.345 8.166 1.00 89.25 192 LEU A CA 1
ATOM 1517 C C . LEU A 1 192 ? 5.793 9.554 7.274 1.00 89.25 192 LEU A C 1
ATOM 1519 O O . LEU A 1 192 ? 5.241 10.550 7.728 1.00 89.25 192 LEU A O 1
ATOM 1523 N N . ALA A 1 193 ? 6.137 9.459 5.989 1.00 86.44 193 ALA A N 1
ATOM 1524 C CA . ALA A 1 193 ? 5.882 10.527 5.035 1.00 86.44 193 ALA A CA 1
ATOM 1525 C C . ALA A 1 193 ? 4.383 10.725 4.760 1.00 86.44 193 ALA A C 1
ATOM 1527 O O . ALA A 1 193 ? 3.964 11.855 4.517 1.00 86.44 193 ALA A O 1
ATOM 1528 N N . LEU A 1 194 ? 3.596 9.645 4.803 1.00 88.69 194 LEU A N 1
ATOM 1529 C CA . LEU A 1 194 ? 2.149 9.688 4.635 1.00 88.69 194 LEU A CA 1
ATOM 1530 C C . LEU A 1 194 ? 1.467 10.376 5.825 1.00 88.69 194 LEU A C 1
ATOM 1532 O O . LEU A 1 194 ? 0.774 11.369 5.632 1.00 88.69 194 LEU A O 1
ATOM 1536 N N . VAL A 1 195 ? 1.703 9.904 7.051 1.00 88.50 195 VAL A N 1
ATOM 1537 C CA . VAL A 1 195 ? 1.064 10.456 8.258 1.00 88.50 195 VAL A CA 1
ATOM 1538 C C . VAL A 1 195 ? 1.420 11.932 8.441 1.00 88.50 195 VAL A C 1
ATOM 1540 O O . VAL A 1 195 ? 0.536 12.756 8.666 1.00 88.50 195 VAL A O 1
ATOM 1543 N N . LYS A 1 196 ? 2.685 12.309 8.212 1.00 85.25 196 LYS A N 1
ATOM 1544 C CA . LYS A 1 196 ? 3.110 13.717 8.256 1.00 85.25 196 LYS A CA 1
ATOM 1545 C C . LYS A 1 196 ? 2.443 14.600 7.210 1.00 85.25 196 LYS A C 1
ATOM 1547 O O . LYS A 1 196 ? 2.342 15.804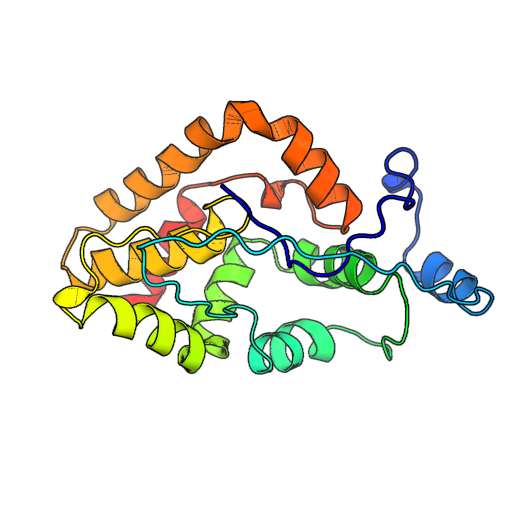 7.433 1.00 85.25 196 LYS A O 1
ATOM 1552 N N . SER A 1 197 ? 2.003 14.041 6.082 1.00 80.88 197 SER A N 1
ATOM 1553 C CA . SER A 1 197 ? 1.263 14.815 5.080 1.00 80.88 197 SER A CA 1
ATOM 1554 C C . SER A 1 197 ? -0.158 15.172 5.529 1.00 80.88 197 SER A C 1
ATOM 1556 O O . SER A 1 197 ? -0.723 16.110 4.989 1.00 80.88 197 SER A O 1
ATOM 1558 N N . PHE A 1 198 ? -0.714 14.483 6.535 1.00 73.75 198 PHE A N 1
ATOM 1559 C CA . PHE A 1 198 ? -2.062 14.752 7.052 1.00 73.75 198 PHE A CA 1
ATOM 1560 C C . PHE A 1 198 ? -2.107 15.762 8.202 1.00 73.75 198 PHE A C 1
ATOM 1562 O O . PHE A 1 198 ? -3.161 16.324 8.467 1.00 73.75 198 PHE A O 1
ATOM 1569 N N . VAL A 1 199 ? -0.995 15.952 8.918 1.00 61.03 199 VAL A N 1
ATOM 1570 C CA . VAL A 1 199 ? -0.944 16.744 10.165 1.00 61.03 199 VAL A CA 1
ATOM 1571 C C . VAL A 1 199 ? -0.469 18.188 9.930 1.00 61.03 199 VAL A C 1
ATOM 1573 O O . VAL A 1 199 ? -0.587 19.021 10.820 1.00 61.03 199 VAL A O 1
ATOM 1576 N N . ASN A 1 200 ? 0.079 18.496 8.750 1.00 50.22 200 ASN A N 1
ATOM 1577 C CA . ASN A 1 200 ? 0.728 19.783 8.459 1.00 50.22 200 ASN A CA 1
ATOM 1578 C C . ASN A 1 200 ? -0.082 20.726 7.540 1.00 50.22 200 ASN A C 1
ATOM 1580 O O . ASN A 1 200 ? 0.508 21.631 6.948 1.00 50.22 200 ASN A O 1
ATOM 1584 N N . GLU A 1 201 ? -1.400 20.541 7.438 1.00 42.75 201 GLU A N 1
ATOM 1585 C CA . GLU A 1 201 ? -2.352 21.535 6.900 1.00 42.75 201 GLU A CA 1
ATOM 1586 C C . GLU A 1 201 ? -3.297 22.008 8.010 1.00 42.75 201 GLU A C 1
ATOM 1588 O O . GLU A 1 201 ? -3.628 23.216 8.016 1.00 42.75 201 GLU A O 1
#

pLDDT: mean 76.83, std 20.42, range [25.33, 96.88]

Sequence (201 aa):
MEGKEGLPIDKTFPTVLIDQLDPVTLLKKDSEFVHNEIEIETVKKETLRRKYRVDIAGKRFQRSCIFASCSFPLKIQKAGYIIGKQVLSKMGVCQMVKEFTIHCQPEIKEALMVFTEPDNFPIEIHCTQGKDRTGMISALVLSIAGVPEEIIVNDYAKTQKGLAPVYQQMLEEVRRIGLSDDFVQAPPQIQLALVKSFVNE

Organism: Rhizopus delemar (strain RA 99-880 / ATCC MYA-4621 / FGSC 9543 / NRRL 43880) (NCBI:txid246409)

Secondary structure (DSSP, 8-state):
-----SS---TTS-TTSGGG--HHHHHHHGGG-----------PPP-SS------SS-HHHIIIIIITT-SS----TTHHHHHIIIIIHHHHHHHHHHHHHHH-HHHHHHHHHGGG-GGGPSP----SSSSHHHHHHHHHHHHHTT--HHHHHHHHHHHHHHHGGGHHHHHHHHHHTT--GGGG---HHHHHHHHHHHH--

Nearest PDB structures (foldseek):
  2oz5-assembly2_B  TM=6.644E-01  e=8.863E-03  Mycobacterium tuberculosis H37Rv
  6e3b-assembly20_T  TM=6.694E-01  e=1.231E+00  Saccharomyces cerevisiae
  2x3m-assembly1_A  TM=2.729E-01  e=6.378E+00  Pyrobaculum spherical virus

Radius of gyration: 18.5 Å; Cα contacts (8 Å, |Δi|>4): 164; chains: 1; bounding box: 42×42×53 Å

Foldseek 3Di:
DDDPDDDPQPPVQDLPCLVVDDPVVLVVVQVPDDDDDDDDDDDDDDDPADDDDFDLCDPQVCVPQQVVQDPDDDPGPLSLQCSQARGDQVCFLLNSLVSSVVGRVVSLVVVVVCVVDPVNPPDDDAHPLCARVVLLSQLVVCVVVVHDLVVSLVVNQCSQVVCVVCLVVVQSVSSSSNHDSSVSDRHSVSSSSSNVVVPPD

Solvent-accessible surface area (backbone atoms only — not comparable to full-atom values): 12587 Å² total; per-residue (Å²): 144,82,86,81,82,68,80,90,72,70,80,82,60,66,74,91,55,53,94,75,60,52,66,72,59,53,66,65,60,61,81,77,71,83,89,80,89,81,89,76,90,80,86,86,75,94,64,96,65,89,83,85,90,70,65,57,84,29,74,50,35,44,47,68,62,48,52,66,67,44,96,63,90,83,87,53,96,61,42,61,28,45,44,19,44,72,41,49,39,71,55,34,62,55,50,50,59,51,47,38,68,77,44,20,50,72,38,51,48,57,58,55,55,55,75,72,41,77,90,53,63,86,77,85,84,69,54,89,83,50,51,67,73,29,42,54,52,52,43,52,55,39,49,76,71,67,50,55,67,71,57,52,24,55,56,51,36,51,48,42,68,71,40,56,89,49,43,69,62,45,46,54,54,36,48,64,36,28,31,45,76,68,69,72,58,44,61,42,64,46,46,49,57,50,57,55,66,72,74,76,120

Mean predicted aligned error: 10.76 Å

InterPro domains:
  IPR016130 Protein-tyrosine phosphatase, active site [PS00383] (125-135)
  IPR026893 Tyrosine/serine-protein phosphatase IphP-type [PF13350] (94-176)
  IPR029021 Protein-tyrosine phosphatase-like [G3DSA:3.90.190.10] (28-199)
  IPR029021 Protein-tyrosine phosphatase-like [SSF52799] (96-192)